Protein AF-A0A8J6H9B4-F1 (afdb_monomer)

Structure (mmCIF, N/CA/C/O backbone):
data_AF-A0A8J6H9B4-F1
#
_entry.id   AF-A0A8J6H9B4-F1
#
loop_
_atom_site.group_PDB
_atom_site.id
_atom_site.type_symbol
_atom_site.label_atom_id
_atom_site.label_alt_id
_atom_site.label_comp_id
_atom_site.label_asym_id
_atom_site.label_entity_id
_atom_site.label_seq_id
_atom_site.pdbx_PDB_ins_code
_atom_site.Cartn_x
_atom_site.Cartn_y
_atom_site.Cartn_z
_atom_site.occupancy
_atom_site.B_iso_or_equiv
_atom_site.auth_seq_id
_atom_site.auth_comp_id
_atom_site.auth_asym_id
_atom_site.auth_atom_id
_atom_site.pdbx_PDB_model_num
ATOM 1 N N . MET A 1 1 ? 58.240 15.588 43.492 1.00 39.06 1 MET A N 1
ATOM 2 C CA . MET A 1 1 ? 59.243 14.851 42.681 1.00 39.06 1 MET A CA 1
ATOM 3 C C . MET A 1 1 ? 58.690 13.464 42.363 1.00 39.06 1 MET A C 1
ATOM 5 O O . MET A 1 1 ? 58.021 12.961 43.255 1.00 39.06 1 MET A O 1
ATOM 9 N N . PRO A 1 2 ? 58.983 12.795 41.227 1.00 56.38 2 PRO A N 1
ATOM 10 C CA . PRO A 1 2 ? 59.421 13.236 39.892 1.00 56.38 2 PRO A CA 1
ATOM 11 C C . PRO A 1 2 ? 58.434 1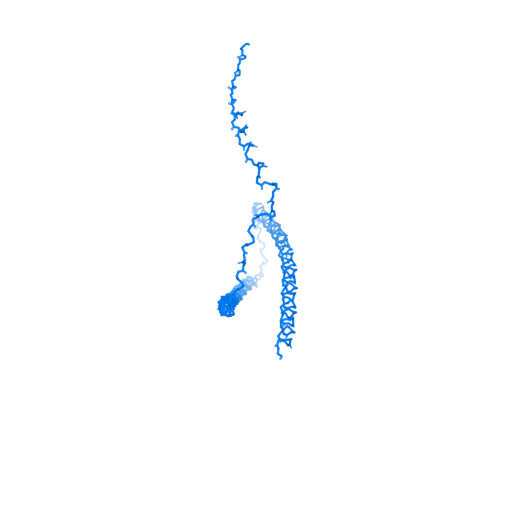2.795 38.767 1.00 56.38 2 PRO A C 1
ATOM 13 O O . PRO A 1 2 ? 57.720 11.810 38.883 1.00 56.38 2 PRO A O 1
ATOM 16 N N . LYS A 1 3 ? 58.266 13.595 37.705 1.00 58.88 3 LYS A N 1
ATOM 17 C CA . LYS A 1 3 ? 58.640 13.287 36.303 1.00 58.88 3 LYS A CA 1
ATOM 18 C C . LYS A 1 3 ? 58.892 11.798 35.983 1.00 58.88 3 LYS A C 1
ATOM 20 O O . LYS A 1 3 ? 59.849 11.239 36.509 1.00 58.88 3 LYS A O 1
ATOM 25 N N . SER A 1 4 ? 58.200 11.245 34.975 1.00 53.44 4 SER A N 1
ATOM 26 C CA . SER A 1 4 ? 58.867 10.837 33.718 1.00 53.44 4 SER A CA 1
ATOM 27 C C . SER A 1 4 ? 57.920 10.370 32.587 1.00 53.44 4 SER A C 1
ATOM 29 O O . SER A 1 4 ? 56.971 9.636 32.852 1.00 53.44 4 SER A O 1
ATOM 31 N N . PRO A 1 5 ? 58.232 10.747 31.328 1.00 68.06 5 PRO A N 1
ATOM 32 C CA . PRO A 1 5 ? 57.579 10.347 30.078 1.00 68.06 5 PRO A CA 1
ATOM 33 C C . PRO A 1 5 ? 58.365 9.261 29.305 1.00 68.06 5 PRO A C 1
ATOM 35 O O . PRO A 1 5 ? 59.586 9.178 29.430 1.00 68.06 5 PRO A O 1
ATOM 38 N N . LYS A 1 6 ? 57.691 8.499 28.428 1.00 57.72 6 LYS A N 1
ATOM 39 C CA . LYS A 1 6 ? 58.265 7.744 27.282 1.00 57.72 6 LYS A CA 1
ATOM 40 C C . LYS A 1 6 ? 57.157 7.648 26.211 1.00 57.72 6 LYS A C 1
ATOM 42 O O . LYS A 1 6 ? 56.102 7.127 26.531 1.00 57.72 6 LYS A O 1
ATOM 47 N N . ALA A 1 7 ? 57.174 8.275 25.030 1.00 59.34 7 ALA A N 1
ATOM 48 C CA . ALA A 1 7 ? 58.133 8.352 23.917 1.00 59.34 7 ALA A CA 1
ATOM 49 C C . ALA A 1 7 ? 58.318 7.036 23.131 1.00 59.34 7 ALA A C 1
ATOM 51 O O . ALA A 1 7 ? 59.054 6.164 23.582 1.00 59.34 7 ALA A O 1
ATOM 52 N N . ARG A 1 8 ? 57.738 6.960 21.917 1.00 50.34 8 ARG A N 1
ATOM 53 C CA . ARG A 1 8 ? 58.305 6.356 20.679 1.00 50.34 8 ARG A CA 1
ATOM 54 C C . ARG A 1 8 ? 57.262 6.471 19.551 1.00 50.34 8 ARG A C 1
ATOM 56 O O . ARG A 1 8 ? 56.182 5.928 19.689 1.00 50.34 8 ARG A O 1
ATOM 63 N N . LYS A 1 9 ? 57.422 7.361 18.564 1.00 56.88 9 LYS A N 1
ATOM 64 C CA . 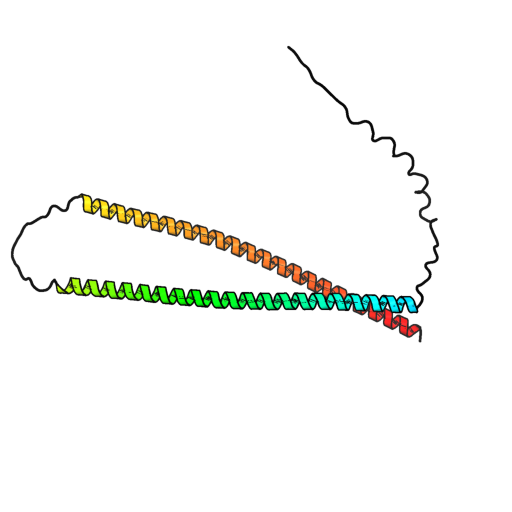LYS A 1 9 ? 58.271 7.263 17.352 1.00 56.88 9 LYS A CA 1
ATOM 65 C C . LYS A 1 9 ? 57.914 6.068 16.453 1.00 56.88 9 LYS A C 1
ATOM 67 O O . LYS A 1 9 ? 58.652 5.092 16.433 1.00 56.88 9 LYS A O 1
ATOM 72 N N . GLU A 1 10 ? 56.866 6.224 15.646 1.00 51.34 10 GLU A N 1
ATOM 73 C CA . GLU A 1 10 ? 56.625 5.439 14.425 1.00 51.34 10 GLU A CA 1
ATOM 74 C C . GLU A 1 10 ? 56.139 6.368 13.300 1.00 51.34 10 GLU A C 1
ATOM 76 O O . GLU A 1 10 ? 54.965 6.429 12.964 1.00 51.34 10 GLU A O 1
ATOM 81 N N . SER A 1 11 ? 57.045 7.168 12.739 1.00 54.72 11 SER A N 1
ATOM 82 C CA . SER A 1 11 ? 56.737 8.038 11.594 1.00 54.72 11 SER A CA 1
ATOM 83 C C . SER A 1 11 ? 57.988 8.276 10.747 1.00 54.72 11 SER A C 1
ATOM 85 O O . SER A 1 11 ? 58.456 9.400 10.599 1.00 54.72 11 SER A O 1
ATOM 87 N N . SER A 1 12 ? 58.607 7.200 10.256 1.00 54.25 12 SER A N 1
ATOM 88 C CA . SER A 1 12 ? 59.749 7.308 9.337 1.00 54.25 12 SER A CA 1
ATOM 89 C C . SER A 1 12 ? 59.882 6.053 8.475 1.00 54.25 12 SER A C 1
ATOM 91 O O . SER A 1 12 ? 60.798 5.251 8.642 1.00 54.25 12 SER A O 1
ATOM 93 N N . LYS A 1 13 ? 58.906 5.831 7.584 1.00 53.25 13 LYS A N 1
ATOM 94 C CA . LYS A 1 13 ? 59.044 4.819 6.520 1.00 53.25 13 LYS A CA 1
ATOM 95 C C . LYS A 1 13 ? 58.193 5.041 5.258 1.00 53.25 13 LYS A C 1
ATOM 97 O O . LYS A 1 13 ? 58.068 4.113 4.472 1.00 53.25 13 LYS A O 1
ATOM 102 N N . ARG A 1 14 ? 57.633 6.240 5.033 1.00 53.09 14 ARG A N 1
ATOM 103 C CA . ARG A 1 14 ? 56.764 6.535 3.868 1.00 53.09 14 ARG A CA 1
ATOM 104 C C . ARG A 1 14 ? 57.370 7.433 2.776 1.00 53.09 14 ARG A C 1
ATOM 106 O O . ARG A 1 14 ? 56.667 7.772 1.843 1.00 53.09 14 ARG A O 1
ATOM 113 N N . GLU A 1 15 ? 58.661 7.761 2.825 1.00 53.50 15 GLU A N 1
ATOM 114 C CA . GLU A 1 15 ? 59.286 8.733 1.897 1.00 53.50 15 GLU A CA 1
ATOM 115 C C . GLU A 1 15 ? 60.280 8.119 0.886 1.00 53.50 15 GLU A C 1
ATOM 117 O O . GLU A 1 15 ? 61.294 8.725 0.548 1.00 53.50 15 GLU A O 1
ATOM 122 N N . ARG A 1 16 ? 60.055 6.889 0.398 1.00 53.72 16 ARG A N 1
ATOM 123 C CA . ARG A 1 16 ? 60.954 6.285 -0.617 1.00 53.72 16 ARG A CA 1
ATOM 124 C C . ARG A 1 16 ? 60.285 5.619 -1.823 1.00 53.72 16 ARG A C 1
ATOM 126 O O . ARG A 1 16 ? 60.968 4.916 -2.558 1.00 53.72 16 ARG A O 1
ATOM 133 N N . GLU A 1 17 ? 59.009 5.896 -2.087 1.00 52.53 17 GLU A N 1
ATOM 134 C CA . GLU A 1 17 ? 58.309 5.392 -3.288 1.00 52.53 17 GLU A CA 1
ATOM 135 C C . GLU A 1 17 ? 57.818 6.481 -4.262 1.00 52.53 17 GLU A C 1
ATOM 137 O O . GLU A 1 17 ? 57.175 6.163 -5.254 1.00 52.53 17 GLU A O 1
ATOM 142 N N . GLU A 1 18 ? 58.183 7.753 -4.076 1.00 54.53 18 GLU A N 1
ATOM 143 C CA . GLU A 1 18 ? 57.740 8.846 -4.971 1.00 54.53 18 GLU A CA 1
ATOM 144 C C . GLU A 1 18 ? 58.684 9.123 -6.164 1.00 54.53 18 GLU A C 1
ATOM 146 O O . GLU A 1 18 ? 58.453 10.027 -6.959 1.00 54.53 18 GLU A O 1
ATOM 151 N N . GLY A 1 19 ? 59.751 8.336 -6.341 1.00 54.34 19 GLY A N 1
ATOM 152 C CA . GLY A 1 19 ? 60.832 8.653 -7.288 1.00 54.34 19 GLY A CA 1
ATOM 153 C C . GLY A 1 19 ? 60.801 7.981 -8.669 1.00 54.34 19 GLY A C 1
ATOM 154 O O . GLY A 1 19 ? 61.770 8.134 -9.407 1.00 54.34 19 GLY A O 1
ATOM 155 N N . ARG A 1 20 ? 59.774 7.198 -9.034 1.00 51.84 20 ARG A N 1
ATOM 156 C CA . ARG A 1 20 ? 59.766 6.418 -10.301 1.00 51.84 20 ARG A CA 1
ATOM 157 C C . ARG A 1 20 ? 58.549 6.620 -11.214 1.00 51.84 20 ARG A C 1
ATOM 159 O O . ARG A 1 20 ? 58.359 5.844 -12.141 1.00 51.84 20 ARG A O 1
ATOM 166 N N . MET A 1 21 ? 57.755 7.667 -11.001 1.00 55.91 21 MET A N 1
ATOM 167 C CA . MET A 1 21 ? 56.507 7.897 -11.752 1.00 55.91 21 MET A CA 1
ATOM 168 C C . MET A 1 21 ? 56.612 8.896 -12.925 1.00 55.91 21 MET A C 1
ATOM 170 O O . MET A 1 21 ? 55.587 9.256 -13.494 1.00 55.91 21 MET A O 1
ATOM 174 N N . SER A 1 22 ? 57.800 9.374 -13.316 1.00 59.00 22 SER A N 1
ATOM 175 C CA . SER A 1 22 ? 57.895 10.567 -14.182 1.00 59.00 22 SER A CA 1
ATOM 176 C C . SER A 1 22 ? 58.247 10.365 -15.662 1.00 59.00 22 SER A C 1
ATOM 178 O O . SER A 1 22 ? 58.171 11.344 -16.398 1.00 59.00 22 SER A O 1
ATOM 180 N N . GLU A 1 23 ? 58.544 9.161 -16.164 1.00 53.06 23 GLU A N 1
ATOM 181 C CA . GLU A 1 23 ? 58.828 8.998 -17.611 1.00 53.06 23 GLU A CA 1
ATOM 182 C C . GLU A 1 23 ? 57.647 8.503 -18.458 1.00 53.06 23 GLU A C 1
ATOM 184 O O . GLU A 1 23 ? 57.638 8.716 -19.669 1.00 53.06 23 GLU A O 1
ATOM 189 N N . GLU A 1 24 ? 56.595 7.934 -17.861 1.00 53.03 24 GLU A N 1
ATOM 190 C CA . GLU A 1 24 ? 55.437 7.439 -18.628 1.00 53.03 24 GLU A CA 1
ATOM 191 C C . GLU A 1 24 ? 54.315 8.486 -18.802 1.00 53.03 24 GLU A C 1
ATOM 193 O O . GLU A 1 24 ? 53.422 8.321 -19.632 1.00 53.03 24 GLU A O 1
ATOM 198 N N . ALA A 1 25 ? 54.388 9.608 -18.076 1.00 58.56 25 ALA A N 1
ATOM 199 C CA . ALA A 1 25 ? 53.397 10.689 -18.115 1.00 58.56 25 ALA A CA 1
ATOM 200 C C . ALA A 1 25 ? 53.603 11.699 -19.265 1.00 58.56 25 ALA A C 1
ATOM 202 O O . ALA A 1 25 ? 52.740 12.539 -19.508 1.00 58.56 25 ALA A O 1
ATOM 203 N N . LEU A 1 26 ? 54.726 11.628 -19.988 1.00 57.22 26 LEU A N 1
ATOM 204 C CA . LEU A 1 26 ? 55.096 12.619 -21.009 1.00 57.22 26 LEU A CA 1
ATOM 205 C C . LEU A 1 26 ? 54.691 12.243 -22.440 1.00 57.22 26 LEU A C 1
ATOM 207 O O . LEU A 1 26 ? 54.973 12.999 -23.368 1.00 57.22 26 LEU A O 1
ATOM 211 N N . ASN A 1 27 ? 54.009 11.110 -22.651 1.00 58.88 27 ASN A N 1
ATOM 212 C CA . ASN A 1 27 ? 53.476 10.789 -23.977 1.00 58.88 27 ASN A CA 1
ATOM 213 C C . ASN A 1 27 ? 52.209 9.904 -23.945 1.00 58.88 27 ASN A C 1
ATOM 215 O O . ASN A 1 27 ? 52.243 8.751 -24.385 1.00 58.88 27 ASN A O 1
ATOM 219 N N . PRO A 1 28 ? 51.056 10.428 -23.477 1.00 59.97 28 PRO A N 1
ATOM 220 C CA . PRO A 1 28 ? 49.792 9.682 -23.491 1.00 59.97 28 PRO A CA 1
ATOM 221 C C . PRO A 1 28 ? 49.293 9.350 -24.911 1.00 59.97 28 PRO A C 1
ATOM 223 O O . PRO A 1 28 ? 48.419 8.507 -25.070 1.00 59.97 28 PRO A O 1
ATOM 226 N N . PHE A 1 29 ? 49.870 9.956 -25.957 1.00 59.28 29 PHE A N 1
ATOM 227 C CA . PHE A 1 29 ? 49.449 9.778 -27.351 1.00 59.28 29 PHE A CA 1
ATOM 228 C C . PHE A 1 29 ? 50.144 8.636 -28.107 1.00 59.28 29 PHE A C 1
ATOM 230 O O . PHE A 1 29 ? 49.816 8.390 -29.266 1.00 59.28 29 PHE A O 1
ATOM 237 N N . ARG A 1 30 ? 51.109 7.932 -27.496 1.00 53.84 30 ARG A N 1
ATOM 238 C CA . ARG A 1 30 ? 51.953 6.957 -28.217 1.00 53.84 30 ARG A CA 1
ATOM 239 C C . ARG A 1 30 ? 51.699 5.489 -27.894 1.00 53.84 30 ARG A C 1
ATOM 241 O O . ARG A 1 30 ? 52.482 4.635 -28.309 1.00 53.84 30 ARG A O 1
ATOM 248 N N . LYS A 1 31 ? 50.610 5.167 -27.198 1.00 55.72 31 LYS A N 1
ATOM 249 C CA . LYS A 1 31 ? 50.187 3.777 -27.034 1.00 55.72 31 LYS A CA 1
ATOM 250 C C . LYS A 1 31 ? 49.122 3.450 -28.069 1.00 55.72 31 LYS A C 1
ATOM 252 O O . LYS A 1 31 ? 47.976 3.852 -27.951 1.00 55.72 31 LYS A O 1
ATOM 257 N N . SER A 1 32 ? 49.534 2.612 -29.018 1.00 55.78 32 SER A N 1
ATOM 258 C CA . SER A 1 32 ? 48.658 1.629 -29.641 1.00 55.78 32 SER A CA 1
ATOM 259 C C . SER A 1 32 ? 47.586 2.210 -30.571 1.00 55.78 32 SER A C 1
ATOM 261 O O . SER A 1 32 ? 46.395 2.176 -30.274 1.00 55.78 32 SER A O 1
ATOM 263 N N . SER A 1 33 ? 47.991 2.551 -31.797 1.00 56.62 33 SER A N 1
ATOM 264 C CA . SER A 1 33 ? 47.147 2.329 -32.980 1.00 56.62 33 SER A CA 1
ATOM 265 C C . SER A 1 33 ? 46.970 0.815 -33.189 1.00 56.62 33 SER A C 1
ATOM 267 O O . SER A 1 33 ? 47.435 0.238 -34.173 1.00 56.62 33 SER A O 1
ATOM 269 N N . ARG A 1 34 ? 46.382 0.135 -32.201 1.00 55.75 34 ARG A N 1
ATOM 270 C CA . ARG A 1 34 ? 45.831 -1.201 -32.368 1.00 55.75 34 ARG A CA 1
ATOM 271 C C . ARG A 1 34 ? 44.629 -0.957 -33.246 1.00 55.75 34 ARG A C 1
ATOM 273 O O . ARG A 1 34 ? 43.653 -0.363 -32.812 1.00 55.75 34 ARG A O 1
ATOM 280 N N . THR A 1 35 ? 44.796 -1.294 -34.513 1.00 61.25 35 THR A N 1
ATOM 281 C CA . THR A 1 35 ? 43.719 -1.390 -35.480 1.00 61.25 35 THR A CA 1
ATOM 282 C C . THR A 1 35 ? 42.650 -2.268 -34.847 1.00 61.25 35 THR A C 1
ATOM 284 O O . THR A 1 35 ? 42.779 -3.492 -34.811 1.00 61.25 35 THR A O 1
ATOM 287 N N . GLU A 1 36 ? 41.645 -1.635 -34.242 1.00 62.66 36 GLU A N 1
ATOM 288 C CA . GLU A 1 36 ? 40.438 -2.320 -33.823 1.00 62.66 36 GLU A CA 1
ATOM 289 C C . GLU A 1 36 ? 39.844 -2.866 -35.106 1.00 62.66 36 GLU A C 1
ATOM 291 O O . GLU A 1 36 ? 39.343 -2.139 -35.963 1.00 62.66 36 GLU A O 1
ATOM 296 N N . ARG A 1 37 ? 40.072 -4.162 -35.306 1.00 73.25 37 ARG A N 1
ATOM 297 C CA . ARG A 1 37 ? 39.480 -4.913 -36.393 1.00 73.25 37 ARG A CA 1
ATOM 298 C C . ARG A 1 37 ? 37.984 -4.740 -36.196 1.00 73.25 37 ARG A C 1
ATOM 300 O O . ARG A 1 37 ? 37.458 -5.222 -35.196 1.00 73.25 37 ARG A O 1
ATOM 307 N N . SER A 1 38 ? 37.344 -4.001 -37.098 1.00 77.62 38 SER A N 1
ATOM 308 C CA . SER A 1 38 ? 35.895 -3.877 -37.091 1.00 77.62 38 SER A CA 1
ATOM 309 C C . SER A 1 38 ? 35.318 -5.290 -37.032 1.00 77.62 38 SER A C 1
ATOM 311 O O . SER A 1 38 ? 35.784 -6.144 -37.802 1.00 77.62 38 SER A O 1
ATOM 313 N N . PRO A 1 39 ? 34.400 -5.565 -36.093 1.00 74.25 39 PRO A N 1
ATOM 314 C CA . PRO A 1 39 ? 33.782 -6.871 -35.999 1.00 74.25 39 PRO A CA 1
ATOM 315 C C . PRO A 1 39 ? 33.204 -7.223 -37.366 1.00 74.25 39 PRO A C 1
ATOM 317 O O . PRO A 1 39 ? 32.619 -6.396 -38.067 1.00 74.25 39 PRO A O 1
ATOM 320 N N . SER A 1 40 ? 33.458 -8.447 -37.800 1.00 84.31 40 SER A N 1
ATOM 321 C CA . SER A 1 40 ? 32.874 -8.944 -39.035 1.00 84.31 40 SER A CA 1
ATOM 322 C C . SER A 1 40 ? 31.347 -8.937 -38.903 1.00 84.31 40 SER A C 1
ATOM 324 O O . SER A 1 40 ? 30.809 -9.164 -37.822 1.00 84.31 40 SER A O 1
ATOM 326 N N . ARG A 1 41 ? 30.619 -8.739 -40.009 1.00 84.00 41 ARG A N 1
ATOM 327 C CA . ARG A 1 41 ? 29.140 -8.736 -40.025 1.00 84.00 41 ARG A CA 1
ATOM 328 C C . ARG A 1 41 ? 28.522 -9.971 -39.342 1.00 84.00 41 ARG A C 1
ATOM 330 O O . ARG A 1 41 ? 27.421 -9.900 -38.813 1.00 84.00 41 ARG A O 1
ATOM 337 N N . GLY A 1 42 ? 29.229 -11.106 -39.337 1.00 86.69 42 GLY A N 1
ATOM 338 C CA . GLY A 1 42 ? 28.817 -12.311 -38.611 1.00 86.69 42 GLY A CA 1
ATOM 339 C C . GLY A 1 42 ? 28.946 -12.203 -37.084 1.00 86.69 42 GLY A C 1
ATOM 340 O O . GLY A 1 42 ? 28.100 -12.731 -36.369 1.00 86.69 42 GLY A O 1
ATOM 341 N N . GLU A 1 43 ? 29.960 -11.501 -36.575 1.00 86.62 43 GLU A N 1
ATOM 342 C CA . GLU A 1 43 ? 30.146 -11.249 -35.139 1.00 86.62 43 GLU A CA 1
ATOM 343 C C . GLU A 1 43 ? 29.091 -10.274 -34.602 1.00 86.62 43 GLU A C 1
ATOM 345 O O . GLU A 1 43 ? 28.546 -10.515 -33.528 1.00 86.62 43 GLU A O 1
ATOM 350 N N . GLU A 1 44 ? 28.721 -9.246 -35.372 1.00 85.38 44 GLU A N 1
ATOM 351 C CA . GLU A 1 44 ? 27.639 -8.316 -35.005 1.00 85.38 44 GLU A CA 1
ATOM 352 C C . GLU A 1 44 ? 26.276 -9.030 -34.892 1.00 85.38 44 GLU A C 1
ATOM 354 O O . GLU A 1 44 ? 25.514 -8.804 -33.949 1.00 85.38 44 GLU A O 1
ATOM 359 N N . ILE A 1 45 ? 25.977 -9.961 -35.807 1.00 89.31 45 ILE A N 1
ATOM 360 C CA . ILE A 1 45 ? 24.746 -10.773 -35.756 1.00 89.31 45 ILE A CA 1
ATOM 361 C C . ILE A 1 45 ? 24.733 -11.702 -34.531 1.00 89.31 45 ILE A C 1
ATOM 363 O O . ILE A 1 45 ? 23.683 -11.943 -33.940 1.00 89.31 45 ILE A O 1
ATOM 367 N N . ASN A 1 46 ? 25.884 -12.234 -34.125 1.00 91.12 46 ASN A N 1
ATOM 368 C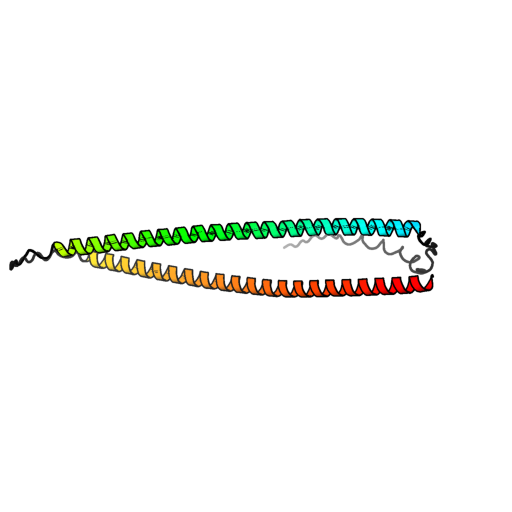 CA . ASN A 1 46 ? 25.951 -13.083 -32.935 1.00 91.12 46 ASN A CA 1
ATOM 369 C C . ASN A 1 46 ? 25.810 -12.266 -31.644 1.00 91.12 46 ASN A C 1
ATOM 371 O O . ASN A 1 46 ? 25.098 -12.691 -30.738 1.00 91.12 46 ASN A O 1
ATOM 375 N N . GLN A 1 47 ? 26.417 -11.077 -31.581 1.00 90.06 47 GLN A N 1
ATOM 376 C CA . GLN A 1 47 ? 26.274 -10.171 -30.437 1.00 90.06 47 GLN A CA 1
ATOM 377 C C . GLN A 1 47 ? 24.828 -9.698 -30.259 1.00 90.06 47 GLN A C 1
ATOM 379 O O . GLN A 1 47 ? 24.329 -9.657 -29.138 1.00 90.06 47 GLN A O 1
ATOM 384 N N . THR A 1 48 ? 24.134 -9.376 -31.353 1.00 89.88 48 THR A N 1
ATOM 385 C CA . THR A 1 48 ? 22.719 -8.970 -31.298 1.00 89.88 48 THR A CA 1
ATOM 386 C C . THR A 1 48 ? 21.824 -10.094 -30.776 1.00 89.88 48 THR A C 1
ATOM 388 O O . THR A 1 48 ? 21.039 -9.847 -29.866 1.00 89.88 48 THR A O 1
ATOM 391 N N . LYS A 1 49 ? 22.015 -11.337 -31.238 1.00 94.44 49 LYS A N 1
ATOM 392 C CA . LYS A 1 49 ? 21.294 -12.509 -30.704 1.00 94.44 49 LYS A CA 1
ATOM 393 C C . LYS A 1 49 ? 21.557 -12.749 -29.216 1.00 94.44 49 LYS A C 1
ATOM 395 O O . LYS A 1 49 ? 20.630 -13.042 -28.471 1.00 94.44 49 LYS A O 1
ATOM 400 N N . GLU A 1 50 ? 22.805 -12.601 -28.772 1.00 95.19 50 GLU A N 1
ATOM 401 C CA . GLU A 1 50 ? 23.159 -12.748 -27.354 1.00 95.19 50 GLU A CA 1
ATOM 402 C C . GLU A 1 50 ? 22.483 -11.668 -26.488 1.00 95.19 50 GLU A C 1
ATOM 404 O O . GLU A 1 50 ? 22.040 -11.937 -25.371 1.00 95.19 50 GLU A O 1
ATOM 409 N N . ILE A 1 51 ? 22.382 -10.437 -26.997 1.00 93.06 51 ILE A N 1
ATOM 410 C CA . ILE A 1 51 ? 21.676 -9.347 -26.315 1.00 93.06 51 ILE A CA 1
ATOM 411 C C . ILE A 1 51 ? 20.169 -9.626 -26.262 1.00 93.06 51 ILE A C 1
ATOM 413 O O . ILE A 1 51 ? 19.567 -9.435 -25.206 1.00 93.06 51 ILE A O 1
ATOM 417 N N . GLU A 1 52 ? 19.565 -10.098 -27.354 1.00 94.00 52 GLU A N 1
ATOM 418 C CA . GLU A 1 52 ? 18.147 -10.478 -27.394 1.00 94.00 52 GLU A CA 1
ATOM 419 C C . GLU A 1 52 ? 17.829 -11.566 -26.359 1.00 94.00 52 GLU A C 1
ATOM 421 O O . GLU A 1 52 ? 16.911 -11.394 -25.558 1.00 94.00 52 GLU A O 1
ATOM 426 N N . GLU A 1 53 ? 18.639 -12.625 -26.283 1.00 97.00 53 GLU A N 1
ATOM 427 C CA . GLU A 1 53 ? 18.460 -13.706 -25.304 1.00 97.00 53 GLU A CA 1
ATOM 428 C C . GLU A 1 53 ? 18.585 -13.206 -23.852 1.00 97.00 53 GLU A C 1
ATOM 430 O O . GLU A 1 53 ? 17.804 -13.588 -22.970 1.00 97.00 53 GLU A O 1
ATOM 435 N N . LYS A 1 54 ? 19.523 -12.284 -23.589 1.00 96.50 54 LYS A N 1
ATOM 436 C CA . LYS A 1 54 ? 19.655 -11.633 -22.274 1.00 96.50 54 LYS A CA 1
ATOM 437 C C . LYS A 1 54 ? 18.427 -10.792 -21.931 1.00 96.50 54 LYS A C 1
ATOM 439 O O . LYS A 1 54 ? 17.945 -10.864 -20.801 1.00 96.50 54 LYS A O 1
ATOM 444 N N . ILE A 1 55 ? 17.898 -10.025 -22.885 1.00 94.94 55 ILE A N 1
ATOM 445 C CA . ILE A 1 55 ? 16.681 -9.223 -22.689 1.00 94.94 55 ILE A CA 1
ATOM 446 C C . ILE A 1 55 ? 15.486 -10.134 -22.397 1.00 94.94 55 ILE A C 1
ATOM 448 O O . ILE A 1 55 ? 14.737 -9.871 -21.457 1.00 94.9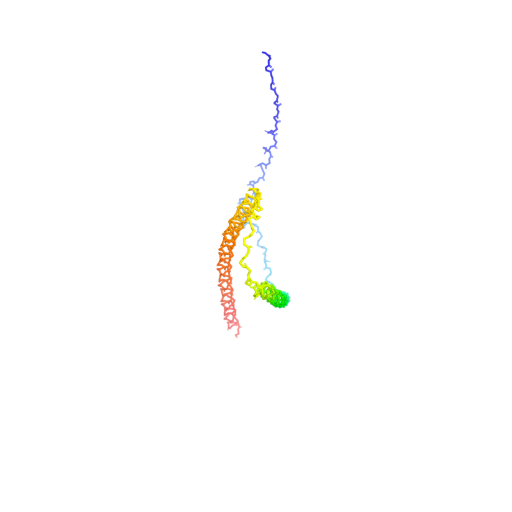4 55 ILE A O 1
ATOM 452 N N . GLU A 1 56 ? 15.314 -11.220 -23.150 1.00 96.12 56 GLU A N 1
ATOM 453 C CA . GLU A 1 56 ? 14.233 -12.181 -22.917 1.00 96.12 56 GLU A CA 1
ATOM 454 C C . GLU A 1 56 ? 14.317 -12.836 -21.536 1.00 96.12 56 GLU A C 1
ATOM 456 O O . GLU A 1 56 ? 13.287 -13.042 -20.888 1.00 96.12 56 GLU A O 1
ATOM 461 N N . THR A 1 57 ? 15.532 -13.125 -21.068 1.00 97.12 57 THR A N 1
ATOM 462 C CA . THR A 1 57 ? 15.769 -13.689 -19.734 1.00 97.12 57 THR A CA 1
ATOM 463 C C . THR A 1 57 ? 15.353 -12.704 -18.642 1.00 97.12 57 THR A C 1
ATOM 465 O O . THR A 1 57 ? 14.533 -13.051 -17.794 1.00 97.12 57 THR A O 1
ATOM 468 N N . VAL A 1 58 ? 15.801 -11.448 -18.721 1.00 95.62 58 VAL A N 1
ATOM 469 C CA . VAL A 1 58 ? 15.416 -10.397 -17.761 1.00 95.62 58 VAL A CA 1
ATOM 470 C C . VAL A 1 58 ? 13.902 -10.148 -17.782 1.00 95.62 58 VAL A C 1
ATOM 472 O O . VAL A 1 58 ? 13.270 -9.996 -16.739 1.00 95.62 58 VAL A O 1
ATOM 475 N N . LEU A 1 59 ? 13.275 -10.151 -18.962 1.00 93.31 59 LEU A N 1
ATOM 476 C CA . LEU A 1 59 ? 11.821 -10.007 -19.080 1.00 93.31 59 LEU A CA 1
ATOM 477 C C . LEU A 1 59 ? 11.052 -11.176 -18.454 1.00 93.31 59 LEU A C 1
ATOM 479 O O . LEU A 1 59 ? 9.923 -10.982 -17.996 1.00 93.31 59 LEU A O 1
ATOM 483 N N . ARG A 1 60 ? 11.623 -12.383 -18.457 1.00 95.06 60 ARG A N 1
ATOM 484 C CA . ARG A 1 60 ? 11.039 -13.555 -17.799 1.00 95.06 60 ARG A CA 1
ATOM 485 C C . ARG A 1 60 ? 11.099 -13.410 -16.281 1.00 95.06 60 ARG A C 1
ATOM 487 O O . ARG A 1 60 ? 10.062 -13.561 -15.645 1.00 95.06 60 ARG A O 1
ATOM 494 N N . GLU A 1 61 ? 12.248 -13.017 -15.741 1.00 92.81 61 GLU A N 1
ATOM 495 C CA . GLU A 1 61 ? 12.432 -12.760 -14.305 1.00 92.81 61 GLU A CA 1
ATOM 496 C C . GLU A 1 61 ? 11.464 -11.678 -13.802 1.00 92.81 61 GLU A C 1
ATOM 498 O O . GLU A 1 61 ? 10.705 -11.908 -12.865 1.00 92.81 61 GLU A O 1
ATOM 503 N N . ILE A 1 62 ? 11.362 -10.544 -14.508 1.00 91.25 62 ILE A N 1
ATOM 504 C CA . ILE A 1 62 ? 10.423 -9.466 -14.148 1.00 91.25 62 ILE A CA 1
ATOM 505 C C . ILE A 1 62 ? 8.967 -9.962 -14.141 1.00 91.25 62 ILE A C 1
ATOM 507 O O . ILE A 1 62 ? 8.168 -9.561 -13.292 1.00 91.25 62 ILE A O 1
ATOM 511 N N . LYS A 1 63 ? 8.582 -10.828 -15.087 1.00 93.06 63 LYS A N 1
ATOM 512 C CA . LYS A 1 63 ? 7.230 -11.410 -15.123 1.00 93.06 63 LYS A CA 1
ATOM 513 C C . LYS A 1 63 ? 6.969 -12.329 -13.932 1.00 93.06 63 LYS A C 1
ATOM 515 O O . LYS A 1 63 ? 5.863 -12.289 -13.392 1.00 93.06 63 LYS A O 1
ATOM 520 N N . GLU A 1 64 ? 7.950 -13.135 -13.542 1.00 94.12 64 GLU A N 1
ATOM 521 C CA . GLU A 1 64 ? 7.858 -14.024 -12.380 1.00 94.12 64 GLU A CA 1
ATOM 522 C C . GLU A 1 64 ? 7.744 -13.222 -11.078 1.00 94.12 64 GLU A C 1
ATOM 524 O O . GLU A 1 64 ? 6.832 -13.476 -10.287 1.00 94.12 64 GLU A O 1
ATOM 529 N N . ASP A 1 65 ? 8.555 -12.175 -10.915 1.00 93.00 65 ASP A N 1
ATOM 530 C CA . ASP A 1 65 ? 8.492 -11.273 -9.761 1.00 93.00 65 ASP A CA 1
ATOM 531 C C . ASP A 1 65 ? 7.130 -10.575 -9.657 1.00 93.00 65 ASP A C 1
ATOM 533 O O . ASP A 1 65 ? 6.500 -10.557 -8.595 1.00 93.00 65 ASP A O 1
ATOM 537 N N . MET A 1 66 ? 6.612 -10.046 -10.772 1.00 88.44 66 MET A N 1
ATOM 538 C CA . MET A 1 66 ? 5.280 -9.433 -10.800 1.00 88.44 66 MET A CA 1
ATOM 539 C C . MET A 1 66 ? 4.176 -10.434 -10.442 1.00 88.44 66 MET A C 1
ATOM 541 O O . MET A 1 66 ? 3.242 -10.079 -9.719 1.00 88.44 66 MET A O 1
ATOM 545 N N . ALA A 1 67 ? 4.266 -11.678 -10.921 1.00 89.19 67 ALA A N 1
ATOM 546 C CA . ALA A 1 67 ? 3.313 -12.725 -10.564 1.00 89.19 67 ALA A CA 1
ATOM 547 C C . ALA A 1 67 ? 3.367 -13.041 -9.058 1.00 89.19 67 ALA A C 1
ATOM 549 O O . ALA A 1 67 ? 2.315 -13.150 -8.421 1.00 89.19 67 ALA A O 1
ATOM 550 N N . GLY A 1 68 ? 4.570 -13.098 -8.477 1.00 90.81 68 GLY A N 1
ATOM 551 C CA . GLY A 1 68 ? 4.777 -13.257 -7.038 1.00 90.81 68 GLY A CA 1
ATOM 552 C C . GLY A 1 68 ? 4.118 -12.141 -6.222 1.00 90.81 68 GLY A C 1
ATOM 553 O O . GLY A 1 68 ? 3.334 -12.420 -5.314 1.00 90.81 68 GLY A O 1
ATOM 554 N N . ILE A 1 69 ? 4.339 -10.879 -6.604 1.00 88.12 69 ILE A N 1
ATOM 555 C CA . ILE A 1 69 ? 3.743 -9.704 -5.941 1.00 88.12 69 ILE A CA 1
ATOM 556 C C . ILE A 1 69 ? 2.206 -9.737 -6.002 1.00 88.12 69 ILE A C 1
ATOM 558 O O . ILE A 1 69 ? 1.524 -9.374 -5.034 1.00 88.12 69 ILE A O 1
ATOM 562 N N . VAL A 1 70 ? 1.633 -10.162 -7.132 1.00 90.44 70 VAL A N 1
ATOM 563 C CA . VAL A 1 70 ? 0.176 -10.268 -7.304 1.00 90.44 70 VAL A CA 1
ATOM 564 C C . VAL A 1 70 ? -0.412 -11.350 -6.398 1.00 90.44 70 VAL A C 1
ATOM 566 O O . VAL A 1 70 ? -1.426 -11.098 -5.738 1.00 90.44 70 VAL A O 1
ATOM 569 N N . GLU A 1 71 ? 0.213 -12.525 -6.320 1.00 92.06 71 GLU A N 1
ATOM 570 C CA . GLU A 1 71 ? -0.255 -13.601 -5.441 1.00 92.06 71 GLU A CA 1
ATOM 571 C C . GLU A 1 71 ? -0.075 -13.257 -3.956 1.00 92.06 71 GLU A C 1
ATOM 573 O O . GLU A 1 71 ? -0.998 -13.472 -3.166 1.00 92.06 71 GLU A O 1
ATOM 578 N N . GLU A 1 72 ? 1.026 -12.607 -3.572 1.00 92.25 72 GLU A N 1
ATOM 579 C CA . GLU A 1 72 ? 1.207 -12.097 -2.209 1.00 92.25 72 GLU A CA 1
ATOM 580 C C . GLU A 1 72 ? 0.124 -11.064 -1.851 1.00 92.25 72 GLU A C 1
ATOM 582 O O . GLU A 1 72 ? -0.519 -11.141 -0.799 1.00 92.25 72 GLU A O 1
ATOM 587 N N . SER A 1 73 ? -0.160 -10.129 -2.762 1.00 89.06 73 SER A N 1
ATOM 588 C CA . SER A 1 73 ? -1.232 -9.142 -2.590 1.00 89.06 73 SER A CA 1
ATOM 589 C C . SER A 1 73 ? -2.603 -9.805 -2.438 1.00 89.06 73 SER A C 1
ATOM 591 O O . SER A 1 73 ? -3.448 -9.351 -1.659 1.00 89.06 73 SER A O 1
ATOM 593 N N . ARG A 1 74 ? -2.844 -10.897 -3.169 1.00 91.75 74 ARG A N 1
ATOM 594 C CA . ARG A 1 74 ? -4.075 -11.685 -3.077 1.00 91.75 74 ARG A CA 1
ATOM 595 C C . ARG A 1 74 ? -4.177 -12.420 -1.742 1.00 91.75 74 ARG A C 1
ATOM 597 O O . ARG A 1 74 ? -5.263 -12.437 -1.159 1.00 91.75 74 ARG A O 1
ATOM 604 N N . ALA A 1 75 ? -3.077 -12.982 -1.244 1.00 93.25 75 ALA A N 1
ATOM 605 C CA . ALA A 1 75 ? -3.011 -13.635 0.060 1.00 93.25 75 ALA A CA 1
ATOM 606 C C . ALA A 1 75 ? -3.309 -12.644 1.198 1.00 93.25 75 ALA A C 1
ATOM 608 O O . ALA A 1 75 ? -4.224 -12.889 1.985 1.00 93.25 75 ALA A O 1
ATOM 609 N N . ARG A 1 76 ? -2.660 -11.470 1.204 1.00 92.56 76 ARG A N 1
ATOM 610 C CA . ARG A 1 76 ? -2.909 -10.406 2.197 1.00 92.56 76 ARG A CA 1
ATOM 611 C C . ARG A 1 76 ? -4.370 -9.942 2.205 1.00 92.56 76 ARG A C 1
ATOM 613 O O . ARG A 1 76 ? -4.948 -9.712 3.263 1.00 92.56 76 ARG A O 1
ATOM 620 N N . ARG A 1 77 ? -5.017 -9.837 1.035 1.00 89.50 77 ARG A N 1
ATOM 621 C CA . ARG A 1 77 ? -6.454 -9.498 0.952 1.00 89.50 77 ARG A CA 1
ATOM 622 C C . ARG A 1 77 ? -7.351 -10.572 1.565 1.00 89.50 77 ARG A C 1
ATOM 624 O O . ARG A 1 77 ? -8.335 -10.222 2.211 1.00 89.50 77 ARG A O 1
ATOM 631 N N . LYS A 1 78 ? -7.034 -11.856 1.364 1.00 95.00 78 LYS A N 1
ATOM 632 C CA . LYS A 1 78 ? -7.774 -12.966 1.989 1.00 95.00 78 LYS A CA 1
ATOM 633 C C . LYS A 1 78 ? -7.608 -12.955 3.507 1.00 95.00 78 LYS A C 1
ATOM 635 O O . LYS A 1 78 ? -8.593 -13.116 4.216 1.00 95.00 78 LYS A O 1
ATOM 640 N N . GLU A 1 79 ? -6.394 -12.716 3.994 1.00 92.88 79 GLU A N 1
ATOM 641 C CA . GLU A 1 79 ? -6.109 -12.612 5.427 1.00 92.88 79 GLU A CA 1
ATOM 642 C C . GLU A 1 79 ? -6.865 -11.445 6.076 1.00 92.88 79 GLU A C 1
ATOM 644 O O . GLU A 1 79 ? -7.547 -11.636 7.080 1.00 92.88 79 GLU A O 1
ATOM 649 N N . LEU A 1 80 ? -6.846 -10.260 5.453 1.00 91.75 80 LEU A N 1
ATOM 650 C CA . LEU A 1 80 ? -7.616 -9.101 5.916 1.00 91.75 80 LEU A CA 1
ATOM 651 C C . LEU A 1 80 ? -9.130 -9.356 5.917 1.00 91.75 80 LEU A C 1
ATOM 653 O O . LEU A 1 80 ? -9.831 -8.888 6.814 1.00 91.75 80 LEU A O 1
ATOM 657 N N . ALA A 1 81 ? -9.648 -10.082 4.923 1.00 92.12 81 ALA A N 1
ATOM 658 C CA . ALA A 1 81 ? -11.058 -10.461 4.886 1.00 92.12 81 ALA A CA 1
ATOM 659 C C . ALA A 1 81 ? -11.416 -11.408 6.044 1.00 92.12 81 ALA A C 1
ATOM 661 O O . ALA A 1 81 ? -12.397 -11.162 6.740 1.00 92.12 81 ALA A O 1
ATOM 662 N N . ALA A 1 82 ? -10.586 -12.423 6.300 1.00 94.25 82 ALA A N 1
ATOM 663 C CA . ALA A 1 82 ? -10.776 -13.352 7.413 1.00 94.25 82 ALA A CA 1
ATOM 664 C C . ALA A 1 82 ? -10.654 -12.662 8.785 1.00 94.25 82 ALA A C 1
ATOM 666 O O . ALA A 1 82 ? -11.391 -12.990 9.712 1.00 94.25 82 ALA A O 1
ATOM 667 N N . ALA A 1 83 ? -9.752 -11.687 8.928 1.00 92.06 83 ALA A N 1
ATOM 668 C CA . ALA A 1 83 ? -9.619 -10.901 10.153 1.00 92.06 83 ALA A CA 1
ATOM 669 C C . ALA A 1 83 ? -10.884 -10.076 10.445 1.00 92.06 83 ALA A C 1
ATOM 671 O O . ALA A 1 83 ? -11.374 -10.091 11.571 1.00 92.06 83 ALA A O 1
ATOM 672 N N . ARG A 1 84 ? -11.457 -9.424 9.424 1.00 90.19 84 ARG A N 1
ATOM 673 C CA . ARG A 1 84 ? -12.721 -8.676 9.554 1.00 90.19 84 ARG A CA 1
ATOM 674 C C . ARG A 1 84 ? -13.910 -9.565 9.894 1.00 90.19 84 ARG A C 1
ATOM 676 O O . ARG A 1 84 ? -14.807 -9.134 10.609 1.00 90.19 84 ARG A O 1
ATOM 683 N N . GLU A 1 85 ? -13.939 -10.788 9.370 1.00 95.81 85 GLU A N 1
ATOM 684 C CA . GLU A 1 85 ? -14.982 -11.757 9.711 1.00 95.81 85 GLU A CA 1
ATOM 685 C C . GLU A 1 85 ? -14.912 -12.136 11.195 1.00 95.81 85 GLU A C 1
ATOM 687 O O . GLU A 1 85 ? -15.922 -12.040 11.889 1.00 95.81 85 GLU A O 1
ATOM 692 N N . LYS A 1 86 ? -13.711 -12.436 11.708 1.00 94.94 86 LYS A N 1
ATOM 693 C CA . LYS A 1 86 ? -13.487 -12.707 13.138 1.00 94.94 86 LYS A CA 1
ATOM 694 C C . LYS A 1 86 ? -13.844 -11.518 14.032 1.00 94.94 86 LYS A C 1
ATOM 696 O O . LYS A 1 86 ? -14.454 -11.707 15.078 1.00 94.94 86 LYS A O 1
ATOM 701 N N . GLU A 1 87 ? -13.488 -10.302 13.622 1.00 91.19 87 GLU A N 1
ATOM 702 C CA . GLU A 1 87 ? -13.858 -9.074 14.340 1.00 91.19 87 GLU A CA 1
ATOM 703 C C . GLU A 1 87 ? -15.386 -8.914 14.400 1.00 91.19 87 GLU A C 1
ATOM 705 O O . GLU A 1 87 ? -15.949 -8.702 15.471 1.00 91.19 87 GLU A O 1
ATOM 710 N N . GLY A 1 88 ? -16.081 -9.131 13.278 1.00 92.56 88 GLY A N 1
ATOM 711 C CA . GLY A 1 88 ? -17.543 -9.098 13.231 1.00 92.56 88 GLY A CA 1
ATOM 712 C C . GLY A 1 88 ? -18.220 -10.201 14.057 1.00 92.56 88 GLY A C 1
ATOM 713 O O . GLY A 1 88 ? -19.302 -9.983 14.606 1.00 92.56 88 GLY A O 1
ATOM 714 N N . GLU A 1 89 ? -17.615 -11.386 14.170 1.00 95.88 89 GLU A N 1
ATOM 715 C CA . GLU A 1 89 ? -18.082 -12.446 15.074 1.00 95.88 89 GLU A CA 1
ATOM 716 C C . GLU A 1 89 ? -17.921 -12.050 16.543 1.00 95.88 89 GLU A C 1
ATOM 718 O O . GLU A 1 89 ? -18.866 -12.200 17.322 1.00 95.88 89 GLU A O 1
ATOM 723 N N . GLN A 1 90 ? -16.772 -11.477 16.903 1.00 93.44 90 GLN A N 1
ATOM 724 C CA . GLN A 1 90 ? -16.508 -10.996 18.255 1.00 93.44 90 GLN A CA 1
ATOM 725 C C . GLN A 1 90 ? -17.483 -9.878 18.658 1.00 93.44 90 GLN A C 1
ATOM 727 O O . GLN A 1 90 ? -18.082 -9.942 19.731 1.00 93.44 90 GLN A O 1
ATOM 732 N N . GLU A 1 91 ? -17.738 -8.904 17.778 1.00 94.62 91 GLU A N 1
ATOM 733 C CA . GLU A 1 91 ? -18.728 -7.845 18.023 1.00 94.62 91 GLU A CA 1
ATOM 734 C C . GLU A 1 91 ? -20.141 -8.407 18.259 1.00 94.62 91 GLU A C 1
ATOM 736 O O . GLU A 1 91 ? -20.884 -7.924 19.121 1.00 94.62 91 GLU A O 1
ATOM 741 N N . ARG A 1 92 ? -20.535 -9.452 17.516 1.00 97.06 92 ARG A N 1
ATOM 742 C CA . ARG A 1 92 ? -21.826 -10.132 17.717 1.00 97.06 92 ARG A CA 1
ATOM 743 C C . ARG A 1 92 ? -21.881 -10.841 19.065 1.00 97.06 92 ARG A C 1
ATOM 745 O O . ARG A 1 92 ? -22.910 -10.764 19.739 1.00 97.06 92 ARG A O 1
ATOM 752 N N . GLU A 1 93 ? -20.805 -11.512 19.461 1.00 97.19 93 GLU A N 1
ATOM 753 C CA . GLU A 1 93 ? -20.710 -12.183 20.758 1.00 97.19 93 GLU A CA 1
ATOM 754 C C . GLU A 1 93 ? -20.808 -11.177 21.916 1.00 97.19 93 GLU A C 1
ATOM 756 O O . GLU A 1 93 ? -21.589 -11.375 22.852 1.00 97.19 93 GLU A O 1
ATOM 761 N N . ASP A 1 94 ? -20.102 -10.051 21.819 1.00 94.81 94 ASP A N 1
ATOM 762 C CA . ASP A 1 94 ? -20.125 -8.989 22.826 1.00 94.81 94 ASP A CA 1
ATOM 763 C C . ASP A 1 94 ? -21.499 -8.308 22.922 1.00 94.81 94 ASP A C 1
ATOM 765 O O . ASP A 1 94 ? -21.981 -8.002 24.024 1.00 94.81 94 ASP A O 1
ATOM 769 N N . MET A 1 95 ? -22.196 -8.135 21.792 1.00 95.88 95 MET A N 1
ATOM 770 C CA . MET A 1 95 ? -23.590 -7.683 21.784 1.00 95.88 95 MET A CA 1
ATOM 771 C C . MET A 1 95 ? -24.530 -8.683 22.467 1.00 95.88 95 MET A C 1
ATOM 773 O O . MET A 1 95 ? -25.406 -8.268 23.236 1.00 95.88 95 MET A O 1
ATOM 777 N N . LEU A 1 96 ? -24.363 -9.986 22.223 1.00 96.56 96 LEU A N 1
ATOM 778 C CA . LEU A 1 96 ? -25.179 -11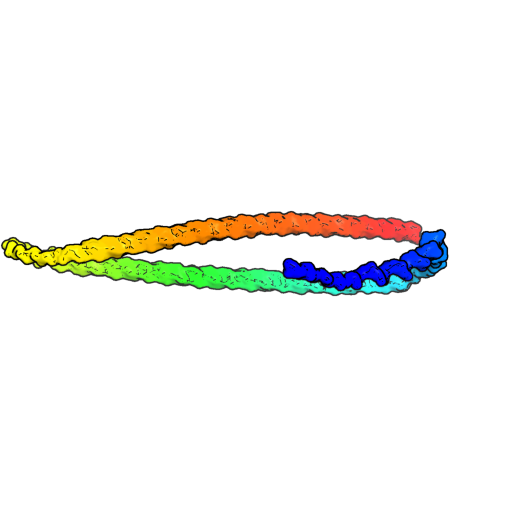.026 22.855 1.00 96.56 96 LEU A CA 1
ATOM 779 C C . LEU A 1 96 ? -24.968 -11.045 24.371 1.00 96.56 96 LEU A C 1
ATOM 781 O O . LEU A 1 96 ? -25.957 -10.935 25.105 1.00 96.56 96 LEU A O 1
ATOM 785 N N . LYS A 1 97 ? -23.712 -11.052 24.836 1.00 96.62 97 LYS A N 1
ATOM 786 C CA . LYS A 1 97 ? -23.357 -10.953 26.264 1.00 96.62 97 LYS A CA 1
ATOM 787 C C . LYS A 1 97 ? -23.955 -9.700 26.906 1.00 96.62 97 LYS A C 1
ATOM 789 O O . LYS A 1 97 ? -24.597 -9.775 27.952 1.00 96.62 97 LYS A O 1
ATOM 794 N N . SER A 1 98 ? -23.837 -8.548 26.244 1.00 94.75 98 SER A N 1
ATOM 795 C CA . SER A 1 98 ? -24.426 -7.287 26.718 1.00 94.75 98 SER A CA 1
ATOM 796 C C . SER A 1 98 ? -25.955 -7.351 26.826 1.00 94.75 98 SER A C 1
ATOM 798 O O . SER A 1 98 ? -26.547 -6.804 27.762 1.00 94.75 98 SER A O 1
ATOM 800 N N . SER A 1 99 ? -26.620 -8.022 25.881 1.00 94.88 99 SER A N 1
ATOM 801 C CA . SER A 1 99 ? -28.075 -8.205 25.905 1.00 94.88 99 SER A CA 1
ATOM 802 C C . SER A 1 99 ? -28.529 -9.119 27.049 1.00 94.88 99 SER A C 1
ATOM 804 O O . SER A 1 99 ? -29.587 -8.890 27.639 1.00 94.88 99 SER A O 1
ATOM 806 N N . GLU A 1 100 ? -27.721 -10.119 27.399 1.00 94.94 100 GLU A N 1
ATOM 807 C CA . GLU A 1 100 ? -27.985 -11.065 28.480 1.00 94.94 100 GLU A CA 1
ATOM 808 C C . GLU A 1 100 ? -27.848 -10.397 29.851 1.00 94.94 100 GLU A C 1
ATOM 810 O O . GLU A 1 100 ? -28.774 -10.471 30.660 1.00 94.94 100 GLU A O 1
ATOM 815 N N . VAL A 1 101 ? -26.794 -9.596 30.046 1.00 94.12 101 VAL A N 1
ATOM 816 C CA . VAL A 1 101 ? -26.618 -8.757 31.245 1.00 94.12 101 VAL A CA 1
ATOM 817 C C . VAL A 1 101 ? -27.812 -7.814 31.447 1.00 94.12 101 VAL A C 1
ATOM 819 O O . VAL A 1 101 ? -28.323 -7.682 32.562 1.00 94.12 101 VAL A O 1
ATOM 822 N N . ARG A 1 102 ? -28.325 -7.190 30.374 1.00 91.56 102 ARG A N 1
ATOM 823 C CA . ARG A 1 102 ? -29.531 -6.339 30.448 1.00 91.56 102 ARG A CA 1
ATOM 824 C C . ARG A 1 102 ? -30.785 -7.128 30.836 1.00 91.56 102 ARG A C 1
ATOM 826 O O . ARG A 1 102 ? -31.581 -6.640 31.639 1.00 91.56 102 ARG A O 1
ATOM 833 N N . LYS A 1 103 ? -30.977 -8.335 30.289 1.00 94.06 103 LYS A N 1
ATOM 834 C CA . LYS A 1 103 ? -32.111 -9.208 30.647 1.00 94.06 103 LYS A CA 1
ATOM 835 C C . LYS A 1 103 ? -32.047 -9.627 32.114 1.00 94.06 103 LYS A C 1
ATOM 837 O O . LYS A 1 103 ? -33.070 -9.586 32.797 1.00 94.06 103 LYS A O 1
ATOM 842 N N . GLU A 1 104 ? -30.866 -9.992 32.604 1.00 91.12 104 GLU A N 1
ATOM 843 C CA . GLU A 1 104 ? -30.677 -10.408 33.993 1.00 91.12 104 GLU A CA 1
ATOM 844 C C . GLU A 1 104 ? -30.885 -9.243 34.970 1.00 91.12 104 GLU A C 1
ATOM 846 O O . GLU A 1 104 ? -31.604 -9.389 35.961 1.00 91.12 104 GLU A O 1
ATOM 851 N N . SER A 1 105 ? -30.365 -8.056 34.642 1.00 89.25 105 SER A N 1
ATOM 852 C CA . SER A 1 105 ? -30.615 -6.827 35.403 1.00 89.25 105 SER A CA 1
ATOM 853 C C . SER A 1 105 ? -32.112 -6.495 35.480 1.00 89.25 105 SER A C 1
ATOM 855 O O . SER A 1 105 ? -32.621 -6.242 36.571 1.00 89.25 105 SER A O 1
ATOM 857 N N . SER A 1 106 ? -32.848 -6.594 34.366 1.00 89.06 106 SER A N 1
ATOM 858 C CA . SER A 1 106 ? -34.300 -6.357 34.349 1.00 89.06 106 SER A CA 1
ATOM 859 C C . SER A 1 106 ? -35.092 -7.407 35.145 1.00 89.06 106 SER A C 1
ATOM 861 O O . SER A 1 106 ? -36.130 -7.097 35.738 1.00 89.06 106 SER A O 1
ATOM 863 N N . LYS A 1 107 ? -34.618 -8.661 35.190 1.00 89.62 107 LYS A N 1
ATOM 864 C CA . LYS A 1 107 ? -35.237 -9.716 36.006 1.00 89.62 107 LYS A CA 1
ATOM 865 C C . LYS A 1 107 ? -35.080 -9.428 37.502 1.00 89.62 107 LYS A C 1
ATOM 867 O O . LYS A 1 107 ? -36.071 -9.532 38.224 1.00 89.62 107 LYS A O 1
ATOM 872 N N . ARG A 1 108 ? -33.888 -9.007 37.943 1.00 81.62 108 ARG A N 1
ATOM 873 C CA . ARG A 1 108 ? -33.623 -8.643 39.347 1.00 81.62 108 ARG A CA 1
ATOM 874 C C . ARG A 1 108 ? -34.496 -7.473 39.812 1.00 81.62 108 ARG A C 1
ATOM 876 O O . ARG A 1 108 ? -35.131 -7.585 40.854 1.00 81.62 108 ARG A O 1
ATOM 883 N N . GLU A 1 109 ? -34.648 -6.421 39.001 1.00 80.31 109 GLU A N 1
ATOM 884 C CA . GLU A 1 109 ? -35.540 -5.292 39.333 1.00 80.31 109 GLU A CA 1
ATOM 885 C C . GLU A 1 109 ? -37.009 -5.721 39.519 1.00 80.31 109 GLU A C 1
ATOM 887 O O . GLU A 1 109 ? -37.714 -5.222 40.400 1.00 80.31 109 GLU A O 1
ATOM 892 N N . ARG A 1 110 ? -37.501 -6.672 38.710 1.00 78.75 110 ARG A N 1
ATOM 893 C CA . ARG A 1 110 ? -38.874 -7.195 38.841 1.00 78.75 110 ARG A CA 1
ATOM 894 C C . ARG A 1 110 ? -39.068 -8.067 40.079 1.00 78.75 110 ARG A C 1
ATOM 896 O O . ARG A 1 110 ? -40.168 -8.061 40.637 1.00 78.75 110 ARG A O 1
ATOM 903 N N . GLU A 1 111 ? -38.053 -8.827 40.480 1.00 74.69 111 GLU A N 1
ATOM 904 C CA . GLU A 1 111 ? -38.089 -9.629 41.708 1.00 74.69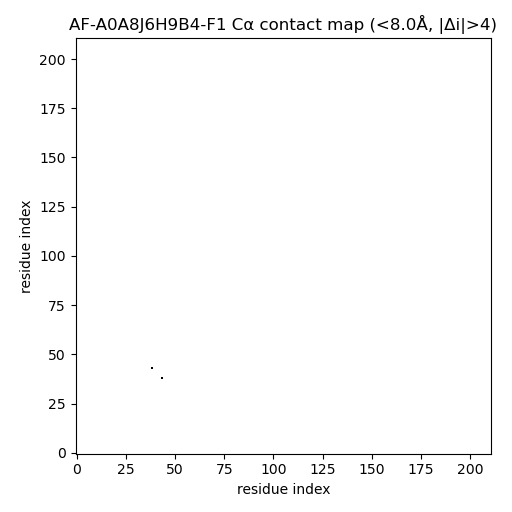 111 GLU A CA 1
ATOM 905 C C . GLU A 1 111 ? -38.053 -8.729 42.955 1.00 74.69 111 GLU A C 1
ATOM 907 O O . GLU A 1 111 ? -38.893 -8.902 43.839 1.00 74.69 111 GLU A O 1
ATOM 912 N N . GLU A 1 112 ? -37.215 -7.688 42.975 1.00 71.94 112 GLU A N 1
ATOM 913 C CA . GLU A 1 112 ? -37.181 -6.692 44.062 1.00 71.94 112 GLU A CA 1
ATOM 914 C C . GLU A 1 112 ? -38.484 -5.871 44.167 1.00 71.94 112 GLU A C 1
ATOM 916 O O . GLU A 1 112 ? -38.951 -5.547 45.262 1.00 71.94 112 GLU A O 1
ATOM 921 N N . GLY A 1 113 ? -39.143 -5.575 43.041 1.00 63.50 113 GLY A N 1
ATOM 922 C CA . GLY A 1 113 ? -40.415 -4.844 43.029 1.00 63.50 113 GLY A CA 1
ATOM 923 C C . GLY A 1 113 ? -41.624 -5.634 43.558 1.00 63.50 113 GLY A C 1
ATOM 924 O O . GLY A 1 113 ? -42.627 -5.031 43.953 1.00 63.50 113 GLY A O 1
ATOM 925 N N . ARG A 1 114 ? -41.568 -6.975 43.583 1.00 55.59 114 ARG A N 1
ATOM 926 C CA . ARG A 1 114 ? -42.702 -7.834 43.983 1.00 55.59 114 ARG A CA 1
ATOM 927 C C . ARG A 1 114 ? -42.771 -8.129 45.480 1.00 55.59 114 ARG A C 1
ATOM 929 O O . ARG A 1 114 ? -43.860 -8.408 45.970 1.00 55.59 114 ARG A O 1
ATOM 936 N N . THR A 1 115 ? -41.683 -7.977 46.230 1.00 55.34 115 THR A N 1
ATOM 937 C CA . THR A 1 115 ? -41.681 -8.176 47.693 1.00 55.34 115 THR A CA 1
ATOM 938 C C . THR A 1 115 ? -42.175 -6.957 48.485 1.00 55.34 115 THR A C 1
ATOM 940 O O . THR A 1 115 ? -42.216 -7.001 49.710 1.00 55.34 115 THR A O 1
ATOM 943 N N . SER A 1 116 ? -42.585 -5.872 47.815 1.00 55.50 116 SER A N 1
ATOM 944 C CA . SER A 1 116 ? -42.915 -4.590 48.465 1.00 55.50 116 SER A CA 1
ATOM 945 C C . SER A 1 116 ? -44.417 -4.266 48.564 1.00 55.50 116 SER A C 1
ATOM 947 O O . SER A 1 116 ? -44.764 -3.143 48.931 1.00 55.50 116 SER A O 1
ATOM 949 N N . LYS A 1 117 ? -45.336 -5.192 48.233 1.00 53.03 117 LYS A N 1
ATOM 950 C CA . LYS A 1 117 ? -46.789 -4.894 48.197 1.00 53.03 117 LYS A CA 1
ATOM 951 C C . LYS A 1 117 ? -47.678 -5.552 49.252 1.00 53.03 117 LYS A C 1
ATOM 953 O O . LYS A 1 117 ? -48.868 -5.250 49.268 1.00 53.03 117 LYS A O 1
ATOM 958 N N . GLU A 1 118 ? -47.143 -6.322 50.191 1.00 45.66 118 GLU A N 1
ATOM 959 C CA . GLU A 1 118 ? -47.958 -6.889 51.270 1.00 45.66 118 GLU A CA 1
ATOM 960 C C . GLU A 1 118 ? -47.415 -6.461 52.634 1.00 45.66 118 GLU A C 1
ATOM 962 O O . GLU A 1 118 ? -46.487 -7.044 53.182 1.00 45.66 118 GLU A O 1
ATOM 967 N N . GLY A 1 119 ? -47.955 -5.355 53.153 1.00 45.50 119 GLY A N 1
ATOM 968 C CA . GLY A 1 119 ? -47.548 -4.845 54.458 1.00 45.50 119 GLY A CA 1
ATOM 969 C C . GLY A 1 119 ? -47.977 -3.415 54.751 1.00 45.50 119 GLY A C 1
ATOM 970 O O . GLY A 1 119 ? -47.138 -2.561 55.023 1.00 45.50 119 GLY A O 1
ATOM 971 N N . LYS A 1 120 ? -49.289 -3.140 54.770 1.00 54.59 120 LYS A N 1
ATOM 972 C CA . LYS A 1 120 ? -49.807 -2.079 55.647 1.00 54.59 120 LYS A CA 1
ATOM 973 C C . LYS A 1 120 ? -49.564 -2.542 57.085 1.00 54.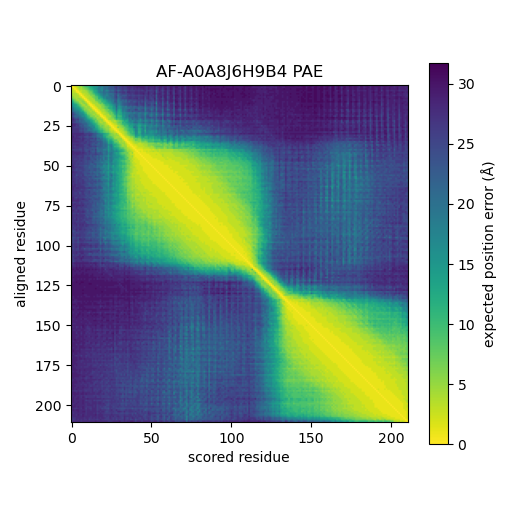59 120 LYS A C 1
ATOM 975 O O . LYS A 1 120 ? -50.375 -3.280 57.627 1.00 54.59 120 LYS A O 1
ATOM 980 N N . ASN A 1 121 ? -48.446 -2.136 57.680 1.00 48.06 121 ASN A N 1
ATOM 981 C CA . ASN A 1 121 ? -48.168 -2.372 59.092 1.00 48.06 121 ASN A CA 1
ATOM 982 C C . ASN A 1 121 ? -47.849 -1.031 59.773 1.00 48.06 121 ASN A C 1
ATOM 984 O O . ASN A 1 121 ? -46.736 -0.520 59.636 1.00 48.06 121 ASN A O 1
ATOM 988 N N . PRO A 1 122 ? -48.804 -0.422 60.499 1.00 54.56 122 PRO A N 1
ATOM 989 C CA . PRO A 1 122 ? -48.536 0.704 61.378 1.00 54.56 122 PRO A CA 1
ATOM 990 C C . PRO A 1 122 ? -47.962 0.167 62.695 1.00 54.56 122 PRO A C 1
ATOM 992 O O . PRO A 1 122 ? -48.609 0.211 63.734 1.00 54.56 122 PRO A O 1
ATOM 995 N N . PHE A 1 123 ? -46.745 -0.375 62.662 1.00 39.97 123 PHE A N 1
ATOM 996 C CA . PHE A 1 123 ? -46.036 -0.740 63.886 1.00 39.97 123 PHE A CA 1
ATOM 997 C C . PHE A 1 123 ? -44.579 -0.300 63.805 1.00 39.97 123 PHE A C 1
ATOM 999 O O . PHE A 1 123 ? -43.677 -1.011 63.372 1.00 39.97 123 PHE A O 1
ATOM 1006 N N . ARG A 1 124 ? -44.398 0.961 64.208 1.00 51.72 124 ARG A N 1
ATOM 1007 C CA . ARG A 1 124 ? -43.337 1.432 65.099 1.00 51.72 124 ARG A CA 1
ATOM 1008 C C . ARG A 1 124 ? -42.434 0.290 65.586 1.00 51.72 124 ARG A C 1
ATOM 1010 O O . ARG A 1 124 ? -42.771 -0.373 66.555 1.00 51.72 124 ARG A O 1
ATOM 1017 N N . ASN A 1 125 ? -41.269 0.119 64.966 1.00 38.69 125 ASN A N 1
ATOM 1018 C CA . ASN A 1 125 ? -40.127 -0.471 65.650 1.00 38.69 125 ASN A CA 1
ATOM 1019 C C . ASN A 1 125 ? -38.851 0.279 65.289 1.00 38.69 125 ASN A C 1
ATOM 1021 O O . ASN A 1 125 ? -38.356 0.281 64.166 1.00 38.69 125 ASN A O 1
ATOM 1025 N N . SER A 1 126 ? -38.361 0.970 66.310 1.00 47.50 126 SER A N 1
ATOM 1026 C CA . SER A 1 126 ? -37.152 1.766 66.355 1.00 47.50 126 SER A CA 1
ATOM 1027 C C . SER A 1 126 ? -35.911 0.885 66.498 1.00 47.50 126 SER A C 1
ATOM 1029 O O . SER A 1 126 ? -35.111 1.078 67.412 1.00 47.50 126 SER A O 1
ATOM 1031 N N . SER A 1 127 ? -35.702 -0.074 65.604 1.00 47.22 127 SER A N 1
ATOM 1032 C CA . SER A 1 127 ? -34.398 -0.723 65.457 1.00 47.22 127 SER A CA 1
ATOM 1033 C C . SER A 1 127 ? -33.580 0.092 64.466 1.00 47.22 127 SER A C 1
ATOM 1035 O O . SER A 1 127 ? -33.328 -0.287 63.327 1.00 47.22 127 SER A O 1
ATOM 1037 N N . ARG A 1 128 ? -33.154 1.263 64.949 1.00 48.47 128 ARG A N 1
ATOM 1038 C CA . ARG A 1 128 ? -32.024 2.030 64.430 1.00 48.47 128 ARG A CA 1
ATOM 1039 C C . ARG A 1 128 ? -30.792 1.136 64.583 1.00 48.47 128 ARG A C 1
ATOM 1041 O O . ARG A 1 128 ? -30.011 1.309 65.514 1.00 48.47 128 ARG A O 1
ATOM 1048 N N . THR A 1 129 ? -30.649 0.134 63.712 1.00 48.38 129 THR A N 1
ATOM 1049 C CA . THR A 1 129 ? -29.383 -0.563 63.510 1.00 48.38 129 THR A CA 1
ATOM 1050 C C . THR A 1 129 ? -28.398 0.540 63.207 1.00 48.38 129 THR A C 1
ATOM 1052 O O . THR A 1 129 ? -28.528 1.231 62.192 1.00 48.38 129 THR A O 1
ATOM 1055 N N . ARG A 1 130 ? -27.500 0.790 64.159 1.00 48.31 130 ARG A N 1
ATOM 1056 C CA . ARG A 1 130 ? -26.387 1.710 64.001 1.00 48.31 130 ARG A CA 1
ATOM 1057 C C . ARG A 1 130 ? -25.677 1.267 62.727 1.00 48.31 130 ARG A C 1
ATOM 1059 O O . ARG A 1 130 ? -24.974 0.265 62.737 1.00 48.31 130 ARG A O 1
ATOM 1066 N N . ARG A 1 131 ? -25.956 1.950 61.609 1.00 47.69 131 ARG A N 1
ATOM 1067 C CA . ARG A 1 131 ? -25.172 1.838 60.382 1.00 47.69 131 ARG A CA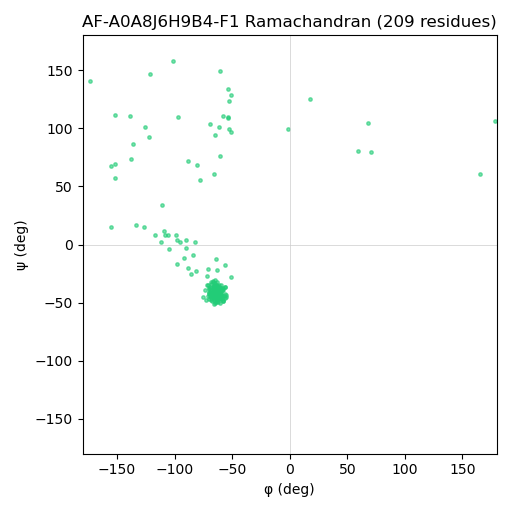 1
ATOM 1068 C C . ARG A 1 131 ? -23.754 2.124 60.837 1.00 47.69 131 ARG A C 1
ATOM 1070 O O . ARG A 1 131 ? -23.479 3.246 61.261 1.00 47.69 131 ARG A O 1
ATOM 1077 N N . SER A 1 132 ? -22.916 1.091 60.864 1.00 53.19 132 SER A N 1
ATOM 1078 C CA . SER A 1 132 ? -21.515 1.253 61.214 1.00 53.19 132 SER A CA 1
ATOM 1079 C C . SER A 1 132 ? -20.942 2.347 60.313 1.00 53.19 132 SER A C 1
ATOM 1081 O O . SER A 1 132 ? -21.061 2.218 59.091 1.00 53.19 132 SER A O 1
ATOM 1083 N N . PRO A 1 133 ? -20.362 3.420 60.877 1.00 61.09 133 PRO A N 1
ATOM 1084 C CA . PRO A 1 133 ? -19.836 4.544 60.101 1.00 61.09 133 PRO A CA 1
ATOM 1085 C C . PRO A 1 133 ? -18.797 4.126 59.041 1.00 61.09 133 PRO A C 1
ATOM 1087 O O . PRO A 1 133 ? -18.597 4.849 58.069 1.00 61.09 133 PRO A O 1
ATOM 1090 N N . ASN A 1 134 ? -18.220 2.923 59.153 1.00 68.12 134 ASN A N 1
ATOM 1091 C CA . ASN A 1 134 ? -17.293 2.371 58.163 1.00 68.12 134 ASN A CA 1
ATOM 1092 C C . ASN A 1 134 ? -17.896 2.131 56.771 1.00 68.12 134 ASN A C 1
ATOM 1094 O O . ASN A 1 134 ? -17.190 2.304 55.784 1.00 68.12 134 ASN A O 1
ATOM 1098 N N . ARG A 1 135 ? -19.187 1.788 56.640 1.00 72.81 135 ARG A N 1
ATOM 1099 C CA . ARG A 1 135 ? -19.731 1.392 55.322 1.00 72.81 135 ARG A CA 1
ATOM 1100 C C . ARG A 1 135 ? -19.790 2.555 54.326 1.00 72.81 135 ARG A C 1
ATOM 1102 O O . ARG A 1 135 ? -19.594 2.352 53.135 1.00 72.81 135 ARG A O 1
ATOM 1109 N N . SER A 1 136 ? -20.016 3.779 54.807 1.00 77.38 136 SER A N 1
ATOM 1110 C CA . SER A 1 136 ? -19.949 4.984 53.968 1.00 77.38 136 SER A CA 1
ATOM 1111 C C . SER A 1 136 ? -18.522 5.357 53.568 1.00 77.38 136 SER A C 1
ATOM 1113 O O . SER A 1 136 ? -18.330 5.988 52.534 1.00 77.38 136 SER A O 1
ATOM 1115 N N . GLN A 1 137 ? -17.524 4.982 54.371 1.00 78.75 137 GLN A N 1
ATOM 1116 C CA . GLN A 1 137 ? -16.123 5.256 54.063 1.00 78.75 137 GLN A CA 1
ATOM 1117 C C . GLN A 1 137 ? -15.610 4.315 52.967 1.00 78.75 137 GLN A C 1
ATOM 1119 O O . GLN A 1 137 ? -15.014 4.785 52.002 1.00 78.75 137 GLN A O 1
ATOM 1124 N N . GLU A 1 138 ? -15.916 3.020 53.063 1.00 82.56 138 GLU A N 1
ATOM 1125 C CA . GLU A 1 138 ? -15.565 2.022 52.040 1.00 82.56 138 GLU A CA 1
ATOM 1126 C C . GLU A 1 138 ? -16.220 2.333 50.684 1.00 82.56 138 GLU A C 1
ATOM 1128 O O . GLU A 1 138 ? -15.570 2.269 49.642 1.00 82.56 138 GLU A O 1
ATOM 1133 N N . GLU A 1 139 ? -17.492 2.748 50.679 1.00 84.94 139 GLU A N 1
ATOM 1134 C CA . GLU A 1 139 ? -18.195 3.104 49.440 1.00 84.94 139 GLU A CA 1
ATOM 1135 C C . GLU A 1 139 ? -17.597 4.353 48.767 1.00 84.94 139 GLU A C 1
ATOM 1137 O O . GLU A 1 139 ? -17.523 4.429 47.539 1.00 84.94 139 GLU A O 1
ATOM 1142 N N . ASN A 1 140 ? -17.137 5.327 49.557 1.00 88.00 140 ASN A N 1
ATOM 1143 C CA . ASN A 1 140 ? -16.457 6.508 49.029 1.00 88.00 140 ASN A CA 1
ATOM 1144 C C . ASN A 1 140 ? -15.073 6.161 48.466 1.00 88.00 140 ASN A C 1
ATOM 1146 O O . ASN A 1 140 ? -14.749 6.626 47.376 1.00 88.00 140 ASN A O 1
ATOM 1150 N N . GLN A 1 141 ? -14.310 5.295 49.142 1.00 89.56 141 GLN A N 1
ATOM 1151 C CA . GLN A 1 141 ? -13.013 4.813 48.654 1.00 89.56 141 GLN A CA 1
ATOM 1152 C C . GLN A 1 141 ? -13.148 4.040 47.336 1.00 89.56 141 GLN A C 1
ATOM 1154 O O . GLN A 1 141 ? -12.381 4.275 46.406 1.00 89.56 141 GLN A O 1
ATOM 1159 N N . SER A 1 142 ? -14.163 3.179 47.206 1.00 90.19 142 SER A N 1
ATOM 1160 C CA . SER A 1 142 ? -14.417 2.460 45.949 1.00 90.19 142 SER A CA 1
ATOM 1161 C C . SER A 1 142 ? -14.754 3.416 44.801 1.00 90.19 142 SER A C 1
ATOM 1163 O O . SER A 1 142 ? -14.249 3.258 43.693 1.00 90.19 142 SER A O 1
ATOM 1165 N N . LYS A 1 143 ? -15.572 4.447 45.057 1.00 92.69 143 LYS A N 1
ATOM 1166 C CA . LYS A 1 143 ? -15.912 5.463 44.046 1.00 92.69 143 LYS A CA 1
ATOM 1167 C C . LYS A 1 143 ? -14.709 6.311 43.641 1.00 92.69 143 LYS A C 1
ATOM 1169 O O . LYS A 1 143 ? -14.674 6.802 42.515 1.00 92.69 143 LYS A O 1
ATOM 1174 N N . GLU A 1 144 ? -13.776 6.543 44.556 1.00 93.25 144 GLU A N 1
ATOM 1175 C CA . GLU A 1 144 ? -12.553 7.301 44.296 1.00 93.25 144 GLU A CA 1
ATOM 1176 C C . GLU A 1 144 ? -11.579 6.487 43.438 1.00 93.25 144 GLU A C 1
ATOM 1178 O O . GLU A 1 144 ? -11.178 6.962 42.378 1.00 93.25 144 GLU A O 1
ATOM 1183 N N . MET A 1 145 ? -11.350 5.219 43.792 1.00 93.12 145 MET A N 1
ATOM 1184 C CA . MET A 1 145 ? -10.574 4.264 42.990 1.00 93.12 145 MET A CA 1
ATOM 1185 C C . MET A 1 145 ? -11.120 4.126 41.560 1.00 93.12 145 MET A C 1
ATOM 1187 O O . MET A 1 145 ? -10.362 4.195 40.595 1.00 93.12 145 MET A O 1
ATOM 1191 N N . ASP A 1 146 ? -12.443 4.010 41.392 1.00 93.69 146 ASP A N 1
ATOM 1192 C CA . ASP A 1 146 ? -13.070 3.925 40.065 1.00 93.69 146 ASP A CA 1
ATOM 1193 C C . ASP A 1 146 ? -12.866 5.198 39.232 1.00 93.69 146 ASP A C 1
ATOM 1195 O O . ASP A 1 146 ? -12.721 5.139 38.007 1.00 93.69 146 ASP A O 1
ATOM 1199 N N . LYS A 1 147 ? -12.889 6.373 39.872 1.00 95.56 147 LYS A N 1
ATOM 1200 C CA . LYS A 1 147 ? -12.628 7.650 39.194 1.00 95.56 147 LYS A CA 1
ATOM 1201 C C . LYS A 1 147 ? -11.168 7.745 38.775 1.00 95.56 147 LYS A C 1
ATOM 1203 O O . LYS A 1 147 ? -10.902 8.126 37.635 1.00 95.56 147 LYS A O 1
ATOM 1208 N N . GLU A 1 148 ? -10.243 7.373 39.653 1.00 94.81 148 GLU A N 1
ATOM 1209 C CA . GLU A 1 148 ? -8.815 7.348 39.342 1.00 94.81 148 GLU A CA 1
ATOM 1210 C C . GLU A 1 148 ? -8.534 6.392 38.185 1.00 94.81 148 GLU A C 1
ATOM 1212 O O . GLU A 1 148 ? -7.988 6.822 37.171 1.00 94.81 148 GLU A O 1
ATOM 1217 N N . MET A 1 149 ? -9.034 5.157 38.244 1.00 94.81 149 MET A N 1
ATOM 1218 C CA . MET A 1 149 ? -8.853 4.170 37.178 1.00 94.81 149 MET A CA 1
ATOM 1219 C C . MET A 1 149 ? -9.439 4.635 35.835 1.00 94.81 149 MET A C 1
ATOM 1221 O O . MET A 1 149 ? -8.827 4.468 34.781 1.00 94.81 149 MET A O 1
ATOM 1225 N N . LYS A 1 150 ? -10.608 5.291 35.843 1.00 96.19 150 LYS A N 1
ATOM 1226 C CA . LYS A 1 150 ? -11.180 5.876 34.618 1.00 96.19 150 LYS A CA 1
ATOM 1227 C C . LYS A 1 150 ? -10.321 7.009 34.068 1.00 96.19 150 LYS A C 1
ATOM 1229 O O . LYS A 1 150 ? -10.152 7.120 32.856 1.00 96.19 150 LYS A O 1
ATOM 1234 N N . THR A 1 151 ? -9.790 7.869 34.931 1.00 95.19 151 THR A N 1
ATOM 1235 C CA . THR A 1 151 ? -8.958 9.001 34.494 1.00 95.19 151 THR A CA 1
ATOM 1236 C C . THR A 1 151 ? -7.598 8.555 33.966 1.00 95.19 151 THR A C 1
ATOM 1238 O O . THR A 1 151 ? -7.141 9.111 32.965 1.00 95.19 151 THR A O 1
ATOM 1241 N N . THR A 1 152 ? -6.980 7.530 34.560 1.00 95.06 152 THR A N 1
ATOM 1242 C CA . THR A 1 152 ? -5.732 6.941 34.055 1.00 95.06 152 THR A CA 1
ATOM 1243 C C . THR A 1 152 ? -5.940 6.270 32.704 1.00 95.06 152 THR A C 1
ATOM 1245 O O . THR A 1 152 ? -5.202 6.586 31.773 1.00 95.06 152 THR A O 1
ATOM 1248 N N . MET A 1 153 ? -6.995 5.468 32.548 1.00 94.44 153 MET A N 1
ATOM 1249 C CA . MET A 1 153 ? -7.324 4.820 31.275 1.00 94.44 153 MET A CA 1
ATOM 1250 C C . MET A 1 153 ? -7.606 5.847 30.167 1.00 94.44 153 MET A C 1
ATOM 1252 O O . MET A 1 153 ? -7.065 5.749 29.069 1.00 94.44 153 MET A O 1
ATOM 1256 N N . ILE A 1 154 ? -8.382 6.901 30.455 1.00 94.94 154 ILE A N 1
ATOM 1257 C CA . ILE A 1 154 ? -8.630 7.984 29.487 1.00 94.94 154 ILE A CA 1
ATOM 1258 C C . ILE A 1 154 ? -7.325 8.692 29.099 1.00 94.94 154 ILE A C 1
ATOM 1260 O O . ILE A 1 154 ? -7.156 9.088 27.944 1.00 94.94 154 ILE A O 1
ATOM 1264 N N . ARG A 1 155 ? -6.405 8.891 30.049 1.00 95.12 155 ARG A N 1
ATOM 1265 C CA . ARG A 1 155 ? -5.098 9.504 29.781 1.00 95.12 155 ARG A CA 1
ATOM 1266 C C . ARG A 1 155 ? -4.255 8.621 28.861 1.00 95.12 155 ARG A C 1
ATOM 1268 O O . ARG A 1 155 ? -3.697 9.145 27.904 1.00 95.12 155 ARG A O 1
ATOM 1275 N N . GLU A 1 156 ? -4.195 7.322 29.121 1.00 93.88 156 GLU A N 1
ATOM 1276 C CA . GLU A 1 156 ? -3.446 6.357 28.305 1.00 93.88 156 GLU A CA 1
ATOM 1277 C C . GLU A 1 156 ? -4.002 6.276 26.885 1.00 93.88 156 GLU A C 1
ATOM 1279 O O . GLU A 1 156 ? -3.262 6.516 25.934 1.00 93.88 156 GLU A O 1
ATOM 1284 N N . MET A 1 157 ? -5.323 6.134 26.736 1.00 93.44 157 MET A N 1
ATOM 1285 C CA . MET A 1 157 ? -5.978 6.162 25.423 1.00 93.44 157 MET A CA 1
ATOM 1286 C C . MET A 1 157 ? -5.681 7.454 24.647 1.00 93.44 157 MET A C 1
ATOM 1288 O O . MET A 1 157 ? -5.530 7.444 23.427 1.00 93.44 157 MET A O 1
ATOM 1292 N N . ARG A 1 158 ? -5.595 8.605 25.327 1.00 93.19 158 ARG A N 1
ATOM 1293 C CA . ARG A 1 158 ? -5.244 9.877 24.673 1.00 93.19 158 ARG A CA 1
ATOM 1294 C C . ARG A 1 158 ? -3.801 9.899 24.183 1.00 93.19 158 ARG A C 1
ATOM 1296 O O . ARG A 1 158 ? -3.554 10.490 23.133 1.00 93.19 158 ARG A O 1
ATOM 1303 N N . GLU A 1 159 ? -2.867 9.315 24.928 1.00 94.50 159 GLU A N 1
ATOM 1304 C CA . GLU A 1 159 ? -1.474 9.209 24.491 1.00 94.50 159 GLU A CA 1
ATOM 1305 C C . GLU A 1 159 ? -1.333 8.227 23.324 1.00 94.50 159 GLU A C 1
ATOM 1307 O O . GLU A 1 159 ? -0.706 8.582 22.329 1.00 94.50 159 GLU A O 1
ATOM 1312 N N . GLU A 1 160 ? -2.018 7.083 23.357 1.00 92.31 160 GLU A N 1
ATOM 1313 C CA . GLU A 1 160 ? -2.071 6.141 22.228 1.00 92.31 160 GLU A CA 1
ATOM 1314 C C . GLU A 1 160 ? -2.665 6.784 20.964 1.00 92.31 160 GLU A C 1
ATOM 1316 O O . GLU A 1 160 ? -2.125 6.669 19.866 1.00 92.31 160 GLU A O 1
ATOM 1321 N N . ILE A 1 161 ? -3.743 7.563 21.090 1.00 90.19 161 ILE A N 1
ATOM 1322 C CA . ILE A 1 161 ? -4.299 8.301 19.945 1.00 90.19 161 ILE A CA 1
ATOM 1323 C C . ILE A 1 161 ? -3.286 9.320 19.399 1.00 90.19 161 ILE A C 1
ATOM 1325 O O . ILE A 1 161 ? -3.235 9.555 18.188 1.00 90.19 161 ILE A O 1
ATOM 1329 N N . LYS A 1 162 ? -2.475 9.953 20.256 1.00 93.06 162 LYS A N 1
ATOM 1330 C CA . LYS A 1 162 ? -1.421 10.874 19.803 1.00 93.06 162 LYS A CA 1
ATOM 1331 C C . LYS A 1 162 ? -0.299 10.135 19.078 1.00 93.06 162 LYS A C 1
ATOM 1333 O O . LYS A 1 162 ? 0.175 10.665 18.073 1.00 93.06 162 LYS A O 1
ATOM 1338 N N . THR A 1 163 ? 0.132 8.966 19.555 1.00 91.69 163 THR A N 1
ATOM 1339 C CA . THR A 1 163 ? 1.176 8.171 18.886 1.00 91.69 163 THR A CA 1
ATOM 1340 C C . THR A 1 163 ? 0.685 7.669 17.533 1.00 91.69 163 THR A C 1
ATOM 1342 O O . THR A 1 163 ? 1.330 7.957 16.528 1.00 91.69 163 THR A O 1
ATOM 1345 N N . LEU A 1 164 ? -0.521 7.096 17.467 1.00 92.12 164 LEU A N 1
ATOM 1346 C CA . LEU A 1 164 ? -1.133 6.643 16.212 1.00 92.12 164 LEU A CA 1
ATOM 1347 C C . LEU A 1 164 ? -1.273 7.772 15.182 1.00 92.12 164 LEU A C 1
ATOM 1349 O O . LEU A 1 164 ? -1.060 7.573 13.989 1.00 92.12 164 LEU A O 1
ATOM 1353 N N . ARG A 1 165 ? -1.599 8.995 15.619 1.00 91.00 165 ARG A N 1
ATOM 1354 C CA . ARG A 1 165 ? -1.647 10.161 14.719 1.00 91.00 165 ARG A CA 1
ATOM 1355 C C . ARG A 1 165 ? -0.278 10.536 14.156 1.00 91.00 165 ARG A C 1
ATOM 1357 O O . ARG A 1 165 ? -0.219 10.972 13.008 1.00 91.00 165 ARG A O 1
ATOM 1364 N N . LYS A 1 166 ? 0.794 10.399 14.943 1.00 91.50 166 LYS A N 1
ATOM 1365 C CA . LYS A 1 166 ? 2.168 10.651 14.478 1.00 91.50 166 LYS A CA 1
ATOM 1366 C C . LYS A 1 166 ? 2.604 9.594 13.471 1.00 91.50 166 LYS A C 1
ATOM 1368 O O . LYS A 1 166 ? 3.100 9.953 12.412 1.00 91.50 166 LYS A O 1
ATOM 1373 N N . GLU A 1 167 ? 2.350 8.324 13.767 1.00 92.12 167 GLU A N 1
ATOM 1374 C CA . GLU A 1 167 ? 2.643 7.215 12.853 1.00 92.12 167 GLU A CA 1
ATOM 1375 C C . GLU A 1 167 ? 1.878 7.369 11.534 1.00 92.12 167 GLU A C 1
ATOM 1377 O O . GLU A 1 167 ? 2.465 7.286 10.460 1.00 92.12 167 GLU A O 1
ATOM 1382 N N . LEU A 1 168 ? 0.588 7.718 11.592 1.00 87.75 168 LEU A N 1
ATOM 1383 C CA . LEU A 1 168 ? -0.210 7.976 10.392 1.00 87.75 168 LEU A CA 1
ATOM 1384 C C . LEU A 1 168 ? 0.327 9.154 9.563 1.00 87.75 168 LEU A C 1
ATOM 1386 O O . LEU A 1 168 ? 0.211 9.143 8.337 1.00 87.75 168 LEU A O 1
ATOM 1390 N N . ALA A 1 169 ? 0.877 10.186 10.208 1.00 87.62 169 ALA A N 1
ATOM 1391 C CA . ALA A 1 169 ? 1.504 11.302 9.507 1.00 87.62 169 ALA A CA 1
ATOM 1392 C C . ALA A 1 169 ? 2.790 10.860 8.789 1.00 87.62 169 ALA A C 1
ATOM 1394 O O . ALA A 1 169 ? 2.935 11.175 7.610 1.00 87.62 169 ALA A O 1
ATOM 1395 N N . ALA A 1 170 ? 3.641 10.071 9.451 1.00 88.19 170 ALA A N 1
ATOM 1396 C CA . ALA A 1 170 ? 4.856 9.513 8.855 1.00 88.19 170 ALA A CA 1
ATOM 1397 C C . ALA A 1 170 ? 4.539 8.615 7.646 1.00 88.19 170 ALA A C 1
ATOM 1399 O O . ALA A 1 170 ? 5.065 8.833 6.561 1.00 88.19 170 ALA A O 1
ATOM 1400 N N . VAL A 1 171 ? 3.566 7.702 7.768 1.00 93.50 171 VAL A N 1
ATOM 1401 C CA . VAL A 1 171 ? 3.135 6.844 6.645 1.00 93.50 171 VAL A CA 1
ATOM 1402 C C . VAL A 1 171 ? 2.625 7.663 5.453 1.00 93.50 171 VAL A C 1
ATOM 1404 O O . VAL A 1 171 ? 2.807 7.283 4.295 1.00 93.50 171 VAL A O 1
ATOM 1407 N N . ARG A 1 172 ? 1.957 8.798 5.698 1.00 86.31 172 ARG A N 1
ATOM 1408 C CA . ARG A 1 172 ? 1.504 9.689 4.617 1.00 86.31 172 ARG A CA 1
ATOM 1409 C C . ARG A 1 172 ? 2.663 10.396 3.924 1.00 86.31 172 ARG A C 1
ATOM 1411 O O . ARG A 1 172 ? 2.577 10.603 2.714 1.00 86.31 172 ARG A O 1
ATOM 1418 N N . GLU A 1 173 ? 3.694 10.771 4.671 1.00 93.12 173 GLU A N 1
ATOM 1419 C CA . GLU A 1 173 ? 4.913 11.379 4.140 1.00 93.12 173 GLU A CA 1
ATOM 1420 C C . GLU A 1 173 ? 5.674 10.383 3.259 1.00 93.12 173 GLU A C 1
ATOM 1422 O O . GLU A 1 173 ? 5.866 10.662 2.076 1.00 93.12 173 GLU A O 1
ATOM 1427 N N . GLU A 1 174 ? 5.936 9.175 3.767 1.00 93.50 174 GLU A N 1
ATOM 1428 C CA . GLU A 1 174 ? 6.564 8.078 3.014 1.00 93.50 174 GLU A CA 1
ATOM 1429 C C . GLU A 1 174 ? 5.786 7.745 1.729 1.00 93.50 174 GLU A C 1
ATOM 1431 O O . GLU A 1 174 ? 6.357 7.606 0.649 1.00 93.50 174 GLU A O 1
ATOM 1436 N N . ASN A 1 175 ? 4.449 7.684 1.791 1.00 87.44 175 ASN A N 1
ATOM 1437 C CA . ASN A 1 175 ? 3.622 7.465 0.597 1.00 87.44 175 ASN A CA 1
ATOM 1438 C C . ASN A 1 175 ? 3.757 8.617 -0.416 1.00 87.44 175 ASN A C 1
ATOM 1440 O O . ASN A 1 175 ? 3.731 8.398 -1.628 1.00 87.44 175 ASN A O 1
ATOM 1444 N N . GLY A 1 176 ? 3.895 9.851 0.070 1.00 90.75 176 GLY A N 1
ATOM 1445 C CA . GLY A 1 176 ? 4.155 11.020 -0.763 1.00 90.75 176 GLY A CA 1
ATOM 1446 C C . GLY A 1 176 ? 5.502 10.942 -1.481 1.00 90.75 176 GLY A C 1
ATOM 1447 O O . GLY A 1 176 ? 5.575 11.282 -2.662 1.00 90.75 176 GLY A O 1
ATOM 1448 N N . GLU A 1 177 ? 6.541 10.468 -0.799 1.00 92.50 177 GLU A N 1
ATOM 1449 C CA . GLU A 1 177 ? 7.878 10.260 -1.366 1.00 92.50 177 GLU A CA 1
ATOM 1450 C C . GLU A 1 177 ? 7.883 9.141 -2.409 1.00 92.50 177 GLU A C 1
ATOM 1452 O O . GLU A 1 177 ? 8.274 9.385 -3.550 1.00 92.50 177 GLU A O 1
ATOM 1457 N N . LEU A 1 178 ? 7.302 7.980 -2.094 1.00 94.31 178 LEU A N 1
ATOM 1458 C CA . LEU A 1 178 ? 7.173 6.864 -3.040 1.00 94.31 178 LEU A CA 1
ATOM 1459 C C . LEU A 1 178 ? 6.437 7.264 -4.327 1.00 94.31 178 LEU A C 1
ATOM 1461 O O . LEU A 1 178 ? 6.779 6.821 -5.422 1.00 94.31 178 LEU A O 1
ATOM 1465 N N . ARG A 1 179 ? 5.422 8.133 -4.231 1.00 92.12 179 ARG A N 1
ATOM 1466 C CA . ARG A 1 179 ? 4.725 8.662 -5.417 1.00 92.12 179 ARG A CA 1
ATOM 1467 C C . ARG A 1 179 ? 5.620 9.546 -6.281 1.00 92.12 179 ARG A C 1
ATOM 1469 O O . ARG A 1 179 ? 5.460 9.521 -7.501 1.00 92.12 179 ARG A O 1
ATOM 1476 N N . LYS A 1 180 ? 6.517 10.330 -5.675 1.00 95.50 180 LYS A N 1
ATOM 1477 C CA . LYS A 1 180 ? 7.489 11.154 -6.409 1.00 95.50 180 LYS A CA 1
ATOM 1478 C C . LYS A 1 180 ? 8.514 10.268 -7.105 1.00 95.50 180 LYS A C 1
ATOM 1480 O O . LYS A 1 180 ? 8.709 10.429 -8.303 1.00 95.50 180 LYS A O 1
ATOM 1485 N N . GLU A 1 181 ? 9.079 9.293 -6.397 1.00 96.12 181 GLU A N 1
ATOM 1486 C CA . GLU A 1 181 ? 10.018 8.325 -6.976 1.00 96.12 181 GLU A CA 1
ATOM 1487 C C . GLU A 1 181 ? 9.392 7.574 -8.156 1.00 96.12 181 GLU A C 1
ATOM 1489 O O . GLU A 1 181 ? 9.984 7.486 -9.230 1.00 96.12 181 GLU A O 1
ATOM 1494 N N . LEU A 1 182 ? 8.142 7.119 -8.012 1.00 91.00 182 LEU A N 1
ATOM 1495 C CA . LEU A 1 182 ? 7.413 6.460 -9.095 1.00 91.00 182 LEU A CA 1
ATOM 1496 C C . LEU A 1 182 ? 7.208 7.378 -10.312 1.00 91.00 182 LEU A C 1
ATOM 1498 O O . LEU A 1 182 ? 7.240 6.907 -11.450 1.00 91.00 182 LEU A O 1
ATOM 1502 N N . ALA A 1 183 ? 6.965 8.673 -10.094 1.00 92.75 183 ALA A N 1
ATOM 1503 C CA . ALA A 1 183 ? 6.854 9.640 -11.182 1.00 92.75 183 ALA A CA 1
ATOM 1504 C C . ALA A 1 183 ? 8.195 9.802 -11.914 1.00 92.75 183 ALA A C 1
ATOM 1506 O O . ALA A 1 183 ? 8.218 9.716 -13.140 1.00 92.75 183 ALA A O 1
ATOM 1507 N N . THR A 1 184 ? 9.301 9.923 -11.178 1.00 95.06 184 THR A N 1
ATOM 1508 C CA . THR A 1 184 ? 10.652 10.006 -11.748 1.00 95.06 184 THR A CA 1
ATOM 1509 C C . THR A 1 184 ? 11.007 8.758 -12.556 1.00 95.06 184 THR A C 1
ATOM 1511 O O . THR A 1 184 ? 11.423 8.875 -13.704 1.00 95.06 184 THR A O 1
ATOM 1514 N N . VAL A 1 185 ? 10.746 7.556 -12.030 1.00 96.12 185 VAL A N 1
ATOM 1515 C CA . VAL A 1 185 ? 10.987 6.297 -12.761 1.00 96.12 185 VAL A CA 1
ATOM 1516 C C . VAL A 1 185 ? 10.189 6.244 -14.068 1.00 96.12 185 VAL A C 1
ATOM 1518 O O . VAL A 1 185 ? 10.695 5.795 -15.096 1.00 96.12 185 VAL A O 1
ATOM 1521 N N . ARG A 1 186 ? 8.939 6.723 -14.069 1.00 94.00 186 ARG A N 1
ATOM 1522 C CA . ARG A 1 186 ? 8.125 6.790 -15.295 1.00 94.00 186 ARG A CA 1
ATOM 1523 C C . ARG A 1 186 ? 8.696 7.765 -16.321 1.00 94.00 186 ARG A C 1
ATOM 1525 O O . ARG A 1 186 ? 8.667 7.458 -17.511 1.00 94.00 186 ARG A O 1
ATOM 1532 N N . GLU A 1 187 ? 9.197 8.915 -15.880 1.00 96.56 187 GLU A N 1
ATOM 1533 C CA . GLU A 1 187 ? 9.857 9.885 -16.760 1.00 96.56 187 GLU A CA 1
ATOM 1534 C C . GLU A 1 187 ? 11.147 9.314 -17.358 1.00 96.56 187 GLU A C 1
ATOM 1536 O O . GLU A 1 187 ? 11.350 9.407 -18.568 1.00 96.56 187 GLU A O 1
ATOM 1541 N N . GLU A 1 188 ? 11.972 8.640 -16.555 1.00 95.62 188 GLU A N 1
ATOM 1542 C CA . GLU A 1 188 ? 13.184 7.970 -17.037 1.00 95.62 188 GLU A CA 1
ATOM 1543 C C . GLU A 1 188 ? 12.873 6.874 -18.061 1.00 95.62 188 GLU A C 1
ATOM 1545 O O . GLU A 1 188 ? 13.542 6.775 -19.092 1.00 95.62 188 GLU A O 1
ATOM 1550 N N . MET A 1 189 ? 11.837 6.068 -17.811 1.00 93.38 189 MET A N 1
ATOM 1551 C CA . MET A 1 189 ? 11.379 5.036 -18.745 1.00 93.38 189 MET A CA 1
ATOM 1552 C C . MET A 1 189 ? 10.929 5.637 -20.077 1.00 93.38 189 MET A C 1
ATOM 1554 O O . MET A 1 189 ? 11.347 5.153 -21.129 1.00 93.38 189 MET A O 1
ATOM 1558 N N . ARG A 1 190 ? 10.143 6.723 -20.045 1.00 95.69 190 ARG A N 1
ATOM 1559 C CA . ARG A 1 190 ? 9.744 7.440 -21.263 1.00 95.69 190 ARG A CA 1
ATOM 1560 C C . ARG A 1 190 ? 10.965 7.978 -22.012 1.00 95.69 190 ARG A C 1
ATOM 1562 O O . ARG A 1 190 ? 11.065 7.780 -23.217 1.00 95.69 190 ARG A O 1
ATOM 1569 N N . GLY A 1 191 ? 11.911 8.605 -21.312 1.00 96.81 191 GLY A N 1
ATOM 1570 C CA . GLY A 1 191 ? 13.124 9.137 -21.937 1.00 96.81 191 GLY A CA 1
ATOM 1571 C C . GLY A 1 191 ? 13.976 8.052 -22.606 1.00 96.81 191 GLY A C 1
ATOM 1572 O O . GLY A 1 191 ? 14.519 8.261 -23.692 1.00 96.81 191 GLY A O 1
ATOM 1573 N N . ARG A 1 192 ? 14.062 6.859 -22.002 1.00 96.75 192 ARG A N 1
ATOM 1574 C CA . ARG A 1 192 ? 14.733 5.699 -22.612 1.00 96.75 192 ARG A CA 1
ATOM 1575 C C . ARG A 1 192 ? 14.005 5.199 -23.856 1.00 96.75 192 ARG A C 1
ATOM 1577 O O . ARG A 1 192 ? 14.665 4.877 -24.840 1.00 96.75 192 ARG A O 1
ATOM 1584 N N . GLU A 1 193 ? 12.676 5.149 -23.825 1.00 96.44 193 GLU A N 1
ATOM 1585 C CA . GLU A 1 193 ? 11.866 4.743 -24.976 1.00 96.44 193 GLU A CA 1
ATOM 1586 C C . GLU A 1 193 ? 12.029 5.719 -26.150 1.00 96.44 193 GLU A C 1
ATOM 1588 O O . GLU A 1 193 ? 12.311 5.290 -27.267 1.00 96.44 193 GLU A O 1
ATOM 1593 N N . GLU A 1 194 ? 11.948 7.028 -25.895 1.00 97.88 194 GLU A N 1
ATOM 1594 C CA . GLU A 1 194 ? 12.172 8.073 -26.902 1.00 97.88 194 GLU A CA 1
ATOM 1595 C C . GLU A 1 194 ? 13.580 7.985 -27.506 1.00 97.88 194 GLU A C 1
ATOM 1597 O O . GLU A 1 194 ? 13.742 8.028 -28.728 1.00 97.88 194 GLU A O 1
ATOM 1602 N N . LYS A 1 195 ? 14.605 7.787 -26.666 1.00 97.19 195 LYS A N 1
ATOM 1603 C CA . LYS A 1 195 ? 15.983 7.586 -27.130 1.00 97.19 195 LYS A CA 1
ATOM 1604 C C . LYS A 1 195 ? 16.105 6.343 -28.016 1.00 97.19 195 LYS A C 1
ATOM 1606 O O . LYS A 1 195 ? 16.698 6.425 -29.088 1.00 97.19 195 LYS A O 1
ATOM 1611 N N . GLY A 1 196 ? 15.502 5.224 -27.613 1.00 97.50 196 GLY A N 1
ATOM 1612 C CA . GLY A 1 196 ? 15.488 3.998 -28.411 1.00 97.50 196 GLY A CA 1
ATOM 1613 C C . GLY A 1 196 ? 14.776 4.173 -29.757 1.00 97.50 196 GLY A C 1
ATOM 1614 O O . GLY A 1 196 ? 15.240 3.664 -30.778 1.00 97.50 196 GLY A O 1
ATOM 1615 N N . GLN A 1 197 ? 13.684 4.942 -29.800 1.00 97.06 197 GLN A N 1
ATOM 1616 C CA . GLN A 1 197 ? 12.995 5.268 -31.052 1.00 97.06 197 GLN A CA 1
ATOM 1617 C C . GLN A 1 197 ? 13.854 6.140 -31.980 1.00 97.06 197 GLN A C 1
ATOM 1619 O O . GLN A 1 197 ? 13.882 5.892 -33.187 1.00 97.06 197 GLN A O 1
ATOM 1624 N N . LEU A 1 198 ? 14.581 7.122 -31.438 1.00 97.88 198 LEU A N 1
ATOM 1625 C CA . LEU A 1 198 ? 15.501 7.963 -32.210 1.00 97.88 198 LEU A CA 1
ATOM 1626 C C . LEU A 1 198 ? 16.675 7.163 -32.782 1.00 97.88 198 LEU A C 1
ATOM 1628 O O . LEU A 1 198 ? 16.989 7.310 -33.961 1.00 97.88 198 LEU A O 1
ATOM 1632 N N . GLU A 1 199 ? 17.293 6.295 -31.980 1.00 98.06 199 GLU A N 1
ATOM 1633 C CA . GLU A 1 199 ? 18.378 5.414 -32.430 1.00 98.06 199 GLU A CA 1
ATOM 1634 C C . GLU A 1 199 ? 17.899 4.465 -33.534 1.00 98.06 199 GLU A C 1
ATOM 1636 O O . GLU A 1 199 ? 18.556 4.325 -34.567 1.00 98.06 199 GLU A O 1
ATOM 1641 N N . LYS A 1 200 ? 16.703 3.883 -33.373 1.00 97.56 200 LYS A N 1
ATOM 1642 C CA . LYS A 1 200 ? 16.069 3.063 -34.411 1.00 97.56 200 LYS A CA 1
ATOM 1643 C C . LYS A 1 200 ? 15.830 3.859 -35.697 1.00 97.56 200 LYS A C 1
ATOM 1645 O O . LYS A 1 200 ? 16.088 3.347 -36.783 1.00 97.56 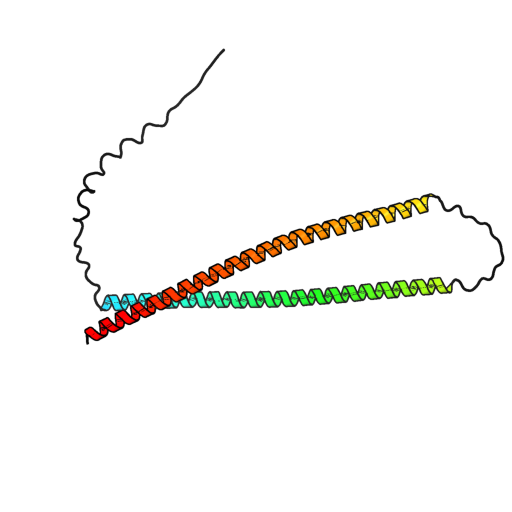200 LYS A O 1
ATOM 1650 N N . ALA A 1 201 ? 15.350 5.098 -35.595 1.00 98.00 201 ALA A N 1
ATOM 1651 C CA . ALA A 1 201 ? 15.124 5.960 -36.753 1.00 98.00 201 ALA A CA 1
ATOM 1652 C C . ALA A 1 201 ? 16.434 6.353 -37.462 1.00 98.00 201 ALA A C 1
ATOM 1654 O O . ALA A 1 201 ? 16.467 6.376 -38.692 1.00 98.00 201 ALA A O 1
ATOM 1655 N N . ASP A 1 202 ? 17.512 6.632 -36.718 1.00 98.19 202 ASP A N 1
ATOM 1656 C CA . ASP A 1 202 ? 18.839 6.896 -37.295 1.00 98.19 202 ASP A CA 1
ATOM 1657 C C . ASP A 1 202 ? 19.370 5.666 -38.039 1.00 98.19 202 ASP A C 1
ATOM 1659 O O . ASP A 1 202 ? 19.830 5.768 -39.175 1.00 98.19 202 ASP A O 1
ATOM 1663 N N . TRP A 1 203 ? 19.232 4.482 -37.437 1.00 98.19 203 TRP A N 1
ATOM 1664 C CA . TRP A 1 203 ? 19.651 3.229 -38.059 1.00 98.19 203 TRP A CA 1
ATOM 1665 C C . TRP A 1 203 ? 18.898 2.948 -39.368 1.00 98.19 203 TRP A C 1
ATOM 1667 O O . TRP A 1 203 ? 19.523 2.624 -40.376 1.00 98.19 203 TRP A O 1
ATOM 1677 N N . MET A 1 204 ? 17.577 3.165 -39.393 1.00 97.81 204 MET A N 1
ATOM 1678 C CA . MET A 1 204 ? 16.764 3.032 -40.611 1.00 97.81 204 MET A CA 1
ATOM 1679 C C . MET A 1 204 ? 17.233 3.971 -41.733 1.00 97.81 204 MET A C 1
ATOM 1681 O O . MET A 1 204 ? 17.366 3.532 -42.872 1.00 97.81 204 MET A O 1
ATOM 1685 N N . LYS A 1 205 ? 17.554 5.235 -41.421 1.00 97.94 205 LYS A N 1
ATOM 1686 C CA . LYS A 1 205 ? 18.085 6.189 -42.414 1.00 97.94 205 LYS A CA 1
ATOM 1687 C C . LYS A 1 205 ? 19.442 5.766 -42.972 1.00 97.94 205 LYS A C 1
ATOM 1689 O O . LYS A 1 205 ? 19.712 5.975 -44.148 1.00 97.94 205 LYS A O 1
ATOM 1694 N N . ARG A 1 206 ? 20.314 5.188 -42.138 1.00 97.62 206 ARG A N 1
ATOM 1695 C CA . ARG A 1 206 ? 21.624 4.687 -42.591 1.00 97.62 206 ARG A CA 1
ATOM 1696 C C . ARG A 1 206 ? 21.482 3.508 -43.545 1.00 97.62 206 ARG A C 1
ATOM 1698 O O . ARG A 1 206 ? 22.256 3.420 -44.490 1.00 97.62 206 ARG A O 1
ATOM 1705 N N . MET A 1 207 ? 20.508 2.632 -43.304 1.00 96.50 207 MET A N 1
ATOM 1706 C CA . MET A 1 207 ? 20.218 1.499 -44.185 1.00 96.50 207 MET A CA 1
ATOM 1707 C C . MET A 1 207 ? 19.705 1.955 -45.557 1.00 96.50 207 MET A C 1
ATOM 1709 O O . MET A 1 207 ? 20.150 1.421 -46.562 1.00 96.50 207 MET A O 1
ATOM 1713 N N . GLU A 1 208 ? 18.866 2.993 -45.609 1.00 97.12 208 GLU A N 1
ATOM 1714 C CA . GLU A 1 208 ? 18.327 3.549 -46.864 1.00 97.12 208 GLU A CA 1
ATOM 1715 C C . GLU A 1 208 ? 19.404 4.141 -47.796 1.00 97.12 208 GLU A C 1
ATOM 1717 O O . GLU A 1 208 ? 19.186 4.244 -48.994 1.00 97.12 208 GLU A O 1
ATOM 1722 N N . ILE A 1 209 ? 20.579 4.518 -47.275 1.00 96.12 209 ILE A N 1
ATOM 1723 C CA . ILE A 1 209 ? 21.707 5.026 -48.083 1.00 96.12 209 ILE A CA 1
ATOM 1724 C C . ILE A 1 209 ? 22.516 3.885 -48.725 1.00 96.12 209 ILE A C 1
ATOM 1726 O O . ILE A 1 209 ? 23.261 4.115 -49.677 1.00 96.12 209 ILE A O 1
ATOM 1730 N N . ILE A 1 210 ? 22.443 2.679 -48.158 1.00 93.56 210 ILE A N 1
ATOM 1731 C CA . ILE A 1 210 ? 23.255 1.531 -48.584 1.00 93.56 210 ILE A CA 1
ATOM 1732 C C . ILE A 1 210 ? 22.593 0.768 -49.744 1.00 93.56 210 ILE A C 1
ATOM 1734 O O . ILE A 1 210 ? 23.314 0.123 -50.509 1.00 93.56 210 ILE A O 1
ATOM 1738 N N . ASP A 1 211 ? 21.267 0.854 -49.874 1.00 73.81 211 ASP A N 1
ATOM 1739 C CA . ASP A 1 211 ? 20.479 0.267 -50.971 1.00 73.81 211 ASP A CA 1
ATOM 1740 C C . ASP A 1 211 ? 20.463 1.161 -52.228 1.00 73.81 211 ASP A C 1
ATOM 1742 O O . ASP A 1 211 ? 20.522 0.594 -53.347 1.00 73.81 211 ASP A O 1
#

Organism: Tenebrio molitor (NCBI:txid7067)

Sequence (211 aa):
MPKSPKARKESSKREREEGRMSEEALNPFRKSSRTERSPSRGEEINQTKEIEEKIETVLREIKEDMAGIVEESRARRKELAAAREKEGEQEREDMLKSSEVRKESSKREREEGRTSKEGKNPFRNSSRTRRSPNRSQEENQSKEMDKEMKTTMIREMREEIKTLRKELAAVREENGELRKELATVREEMRGREEKGQLEKADWMKRMEIID

Solvent-accessible surface area (backbone atoms only — not comparable to full-atom values): 12846 Å² total; per-residue (Å²): 142,79,90,88,89,84,90,84,91,89,87,86,85,84,88,82,78,83,85,79,74,75,79,74,73,80,54,85,85,74,73,70,92,66,77,74,74,73,74,52,76,68,54,54,55,50,52,52,52,54,50,51,54,51,51,54,49,54,55,47,51,53,49,52,52,53,51,50,54,52,52,52,53,51,50,52,52,51,52,53,52,52,50,51,51,53,51,54,51,50,54,50,50,53,51,50,55,53,52,49,54,51,52,54,52,55,49,51,55,55,56,64,62,63,76,74,78,82,75,97,66,99,66,93,73,89,75,77,70,77,73,60,77,61,61,65,50,54,54,49,52,53,55,48,52,53,51,51,53,50,53,51,50,54,52,51,54,52,50,52,53,52,50,52,52,52,52,55,49,51,55,52,50,54,52,52,50,53,53,50,52,54,50,50,54,51,51,52,52,50,53,51,50,53,50,51,52,51,54,52,52,53,53,54,57,57,53,66,74,74,110

Mean predicted aligned error: 18.44 Å

Radius of gyration: 44.0 Å; Cα contacts (8 Å, |Δi|>4): 1; chains: 1; bounding box: 111×29×117 Å

Secondary structure (DSSP, 8-state):
------------SSSSSSSS-SSSTT-TT-S------PPPHHHHHHHHHHHHHHHHHHHHHHHHHHHHHHHHHHHHHHHHHHHHHHHHHHHHHHHHHHHHHHHHHHHHHHHHHHTTSS--------------THHHHHHHHHHHHHHHHHHHHHHHHHHHHHHHHHHHHHHHHHHHHHHHHHHHHHHHHHHHHHHHHHHHHHHHHHHHTT-

pLDDT: mean 81.45, std 17.8, range [38.69, 98.19]

Foldseek 3Di:
DDDDDDDDDDDPDDPDPPPPDPPVVPPPPPPDPPVPPPDDPVRVVVVVVVVVVVVVVVVVVVVVVVVVVVVVVVVVVVVVVVVVVVVVVVVVVVVVVVVVVVVVVVVVVVVVVVVPPPDPDPDDDPPPVPPPPVVVVVVVVVVVVVVVVVVVVVVVVVVVVVVVVVVVVVVVVVVVVVVVVVVVVVVVVVVVVVVVVVVVVVVVVVVVVVD